Protein AF-A0A6C0LAA3-F1 (afdb_monomer)

pLDDT: mean 83.23, std 14.64, rang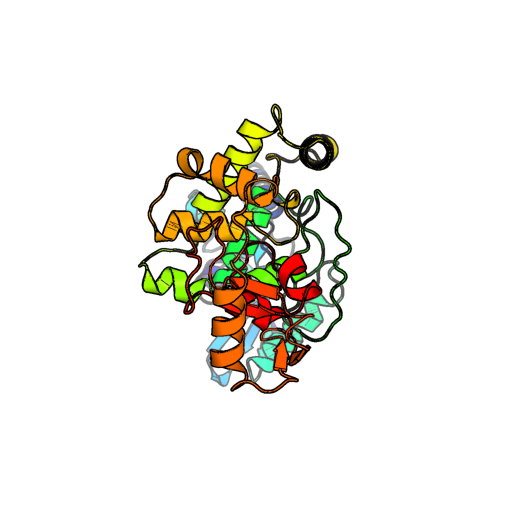e [31.52, 97.5]

Foldseek 3Di:
DFKDKDKDFLLCVLPAADAAPFDDLQAPVVLVVQLVVQVVCCVVPVDGDQPDAWEWEAQPVVRHIYTLDCPSVSVSVVVVVVVPDPRGRDIGIYIYGYDNDSVVRVVVSQVVCVPPPAHTADDDDPLLSVLLSLCCNQWNCLQEDDHAYPPLPDDDPLPDAAPHDYSNVVSLLVVLQPLVVLCVVQVHDSVQLSVLLVLLQVLCVVCLVPDPDPVLVVRSVSQVVSCVVVVTPDRGSQSSDSSSLSSVLSSLCSSVVHRCNVLVVLLVCVLPPVPPDDDQDPVLLVVLCCVQPVPDQWDAAPQQRHIDGSVQWDWAFQADVSSVGDSDSVRTHTHGPVLNVVCRRPGRSSSSSSND

Structure (mmCIF, N/CA/C/O backbone):
data_AF-A0A6C0LAA3-F1
#
_entry.id   AF-A0A6C0LAA3-F1
#
loop_
_atom_site.group_PDB
_atom_site.id
_atom_site.type_symbol
_atom_site.label_atom_id
_atom_site.label_alt_id
_atom_site.label_comp_id
_atom_site.label_asym_id
_atom_site.label_entity_id
_atom_site.label_seq_id
_atom_site.pdbx_PDB_ins_code
_atom_site.Cartn_x
_atom_site.Cartn_y
_atom_site.Cartn_z
_atom_site.occupancy
_atom_site.B_iso_or_equiv
_atom_site.auth_seq_id
_atom_site.auth_comp_id
_atom_site.auth_asym_id
_atom_site.auth_atom_id
_atom_site.pdbx_PDB_model_num
ATOM 1 N N . MET A 1 1 ? -42.677 -9.529 11.013 1.00 61.84 1 MET A N 1
ATOM 2 C CA . MET A 1 1 ? -42.672 -8.095 11.391 1.00 61.84 1 MET A CA 1
ATOM 3 C C . MET A 1 1 ? -41.402 -7.468 10.822 1.00 61.84 1 MET A C 1
ATOM 5 O O . MET A 1 1 ? -40.403 -8.171 10.788 1.00 61.84 1 MET A O 1
ATOM 9 N N . ARG A 1 2 ? -41.400 -6.231 10.300 1.00 82.94 2 ARG A N 1
ATOM 10 C CA . ARG A 1 2 ? -40.195 -5.669 9.638 1.00 82.94 2 ARG A CA 1
ATOM 11 C C . ARG A 1 2 ? -39.121 -5.210 10.636 1.00 82.94 2 ARG A C 1
ATOM 13 O O . ARG A 1 2 ? -37.940 -5.383 10.354 1.00 82.94 2 ARG A O 1
ATOM 20 N N . THR A 1 3 ? -39.533 -4.702 11.796 1.00 89.50 3 THR A N 1
ATOM 21 C CA . THR A 1 3 ? -38.646 -4.252 12.878 1.00 89.50 3 THR A CA 1
ATOM 22 C C . THR A 1 3 ? -39.118 -4.832 14.207 1.00 89.50 3 THR A C 1
ATOM 24 O O . THR A 1 3 ? -40.320 -4.864 14.460 1.00 89.50 3 THR A O 1
ATOM 27 N N . GLU A 1 4 ? -38.187 -5.277 15.046 1.00 91.25 4 GLU A N 1
ATOM 28 C CA . GLU A 1 4 ? -38.430 -5.883 16.357 1.00 91.25 4 GLU A CA 1
ATOM 29 C C . GLU A 1 4 ? -37.459 -5.281 17.385 1.00 91.25 4 GLU A C 1
ATOM 31 O O . GLU A 1 4 ? -36.277 -5.104 17.089 1.00 91.25 4 GLU A O 1
ATOM 36 N N . LEU A 1 5 ? -37.941 -4.973 18.591 1.00 91.19 5 LEU A N 1
ATOM 37 C CA . LEU A 1 5 ? -37.099 -4.603 19.732 1.00 91.19 5 LEU A CA 1
ATOM 38 C C . LEU A 1 5 ? -37.084 -5.771 20.718 1.00 91.19 5 LEU A C 1
ATOM 40 O O . LEU A 1 5 ? -38.140 -6.210 21.170 1.00 91.19 5 LEU A O 1
ATOM 44 N N . THR A 1 6 ? -35.901 -6.280 21.046 1.00 91.31 6 THR A N 1
ATOM 45 C CA . THR A 1 6 ? -35.743 -7.440 21.938 1.00 91.31 6 THR A CA 1
ATOM 46 C C . THR A 1 6 ? -34.556 -7.257 22.871 1.00 91.31 6 THR A C 1
ATOM 48 O O . THR A 1 6 ? -33.580 -6.622 22.485 1.00 91.31 6 THR A O 1
ATOM 51 N N . MET A 1 7 ? -34.602 -7.852 24.061 1.00 91.94 7 MET A N 1
ATOM 52 C CA . MET A 1 7 ? -33.431 -7.989 24.933 1.00 91.94 7 MET A CA 1
ATOM 53 C C . MET A 1 7 ? -32.795 -9.357 24.694 1.00 91.94 7 MET A C 1
ATOM 55 O O . MET A 1 7 ? -33.510 -10.361 24.676 1.00 91.94 7 MET A O 1
ATOM 59 N N . LYS A 1 8 ? -31.472 -9.412 24.527 1.00 90.75 8 LYS A N 1
ATOM 60 C CA . LYS A 1 8 ? -30.736 -10.684 24.468 1.00 90.75 8 LYS A CA 1
ATOM 61 C C . LYS A 1 8 ? -29.454 -10.640 25.294 1.00 90.75 8 LYS A C 1
ATOM 63 O O . LYS A 1 8 ? -28.902 -9.554 25.466 1.00 90.75 8 LYS A O 1
ATOM 68 N N . PRO A 1 9 ? -28.970 -11.797 25.775 1.00 91.69 9 PRO A N 1
ATOM 69 C CA . PRO A 1 9 ? -27.634 -11.923 26.341 1.00 91.69 9 PRO A CA 1
ATOM 70 C C . PRO A 1 9 ? -26.560 -11.455 25.356 1.00 91.69 9 PRO A C 1
ATOM 72 O O . PRO A 1 9 ? -26.646 -11.719 24.155 1.00 91.69 9 PRO A O 1
ATOM 75 N N . LEU A 1 10 ? -25.525 -10.793 25.860 1.00 88.69 10 LEU A N 1
ATOM 76 C CA . LEU A 1 10 ? -24.440 -10.271 25.039 1.00 88.69 10 LEU A CA 1
ATOM 77 C C . LEU A 1 10 ? -23.649 -11.383 24.335 1.00 88.69 10 LEU A C 1
ATOM 79 O O . LEU A 1 10 ? -23.230 -11.186 23.193 1.00 88.69 10 LEU A O 1
ATOM 83 N N . ARG A 1 11 ? -23.530 -12.570 24.954 1.00 88.62 11 ARG A N 1
ATOM 84 C CA . ARG A 1 11 ? -22.961 -13.760 24.294 1.00 88.62 11 ARG A CA 1
ATOM 85 C C . ARG A 1 11 ? -23.669 -14.070 22.975 1.00 88.62 11 ARG A C 1
ATOM 87 O O . ARG A 1 11 ? -23.022 -14.389 21.989 1.00 88.62 11 ARG A O 1
ATOM 94 N N . ASP A 1 12 ? -24.992 -13.884 22.918 1.00 87.38 12 ASP A N 1
ATOM 95 C CA . ASP A 1 12 ? -25.752 -14.195 21.714 1.00 87.38 12 ASP A CA 1
ATOM 96 C C . ASP A 1 12 ? -25.367 -13.240 20.581 1.00 87.38 12 ASP A C 1
ATOM 98 O O . ASP A 1 12 ? -25.426 -13.644 19.424 1.00 87.38 12 ASP A O 1
ATOM 102 N N . ILE A 1 13 ? -24.984 -11.997 20.906 1.00 86.38 13 ILE A N 1
ATOM 103 C CA . ILE A 1 13 ? -24.488 -11.015 19.936 1.00 86.38 13 ILE A CA 1
ATOM 104 C C . ILE A 1 13 ? -23.102 -11.406 19.426 1.00 86.38 13 ILE A C 1
ATOM 106 O O . ILE A 1 13 ? -22.889 -11.420 18.216 1.00 86.38 13 ILE A O 1
ATOM 110 N N . ILE A 1 14 ? -22.187 -11.712 20.347 1.00 82.12 14 ILE A N 1
ATOM 111 C CA . ILE A 1 14 ? -20.787 -12.029 20.043 1.00 82.12 14 ILE A CA 1
ATOM 112 C C . ILE A 1 14 ? -20.685 -13.321 19.223 1.00 82.12 14 ILE A C 1
ATOM 114 O O . ILE A 1 14 ? -19.938 -13.366 18.248 1.00 82.12 14 ILE A O 1
ATOM 118 N N . ASP A 1 15 ? -21.467 -14.340 19.582 1.00 80.81 15 ASP A N 1
ATOM 119 C CA . ASP A 1 15 ? -21.302 -15.690 19.042 1.00 80.81 15 ASP A CA 1
ATOM 120 C C . ASP A 1 15 ? -22.137 -15.939 17.773 1.00 80.81 15 ASP A C 1
ATOM 122 O O . ASP A 1 15 ? -21.724 -16.709 16.907 1.00 80.81 15 ASP A O 1
ATOM 126 N N . ASN A 1 16 ? -23.313 -15.306 17.635 1.00 80.75 16 ASN A N 1
ATOM 127 C CA . ASN A 1 16 ? -24.283 -15.678 16.589 1.00 80.75 16 ASN A CA 1
ATOM 128 C C . ASN A 1 16 ? -24.477 -14.646 15.472 1.00 80.75 16 ASN A C 1
ATOM 130 O O . ASN A 1 16 ? -25.169 -14.949 14.495 1.00 80.75 16 ASN A O 1
ATOM 134 N N . TYR A 1 17 ? -23.930 -13.433 15.590 1.00 78.00 17 TYR A N 1
ATOM 135 C CA . TYR A 1 17 ? -24.116 -12.398 14.570 1.00 78.00 17 TYR A CA 1
ATOM 136 C C . TYR A 1 17 ? -22.829 -12.133 13.814 1.00 78.00 17 TYR A C 1
ATOM 138 O O . TYR A 1 17 ? -21.765 -11.902 14.381 1.00 78.00 17 TYR A O 1
ATOM 146 N N . GLN A 1 18 ? -22.956 -12.125 12.494 1.00 73.75 18 GLN A N 1
ATOM 147 C CA . GLN A 1 18 ? -21.861 -11.804 11.607 1.00 73.75 18 GLN A CA 1
ATOM 148 C C . GLN A 1 18 ? -21.680 -10.296 11.557 1.00 73.75 18 GLN A C 1
ATOM 150 O O . GLN A 1 18 ? -22.629 -9.511 11.633 1.00 73.75 18 GLN A O 1
ATOM 155 N N . ILE A 1 19 ? -20.442 -9.871 11.383 1.00 65.94 19 ILE A N 1
ATOM 156 C CA . ILE A 1 19 ? -20.183 -8.488 11.033 1.00 65.94 19 ILE A CA 1
ATOM 157 C C . ILE A 1 19 ? -20.285 -8.404 9.500 1.00 65.94 19 ILE A C 1
ATOM 159 O O . ILE A 1 19 ? -19.594 -9.175 8.834 1.00 65.94 19 ILE A O 1
ATOM 163 N N . PRO A 1 20 ? -21.142 -7.533 8.926 1.00 58.16 20 PRO A N 1
ATOM 164 C CA . PRO A 1 20 ? -21.280 -7.408 7.479 1.00 58.16 20 PRO A CA 1
ATOM 165 C C . PRO A 1 20 ? -19.928 -7.152 6.808 1.00 58.16 20 PRO A C 1
ATOM 167 O O . PRO A 1 20 ? -19.034 -6.553 7.407 1.00 58.16 20 PRO A O 1
ATOM 170 N N . GLU A 1 21 ? -19.792 -7.561 5.546 1.00 43.09 21 GLU A N 1
ATOM 171 C CA . GLU A 1 21 ? -18.585 -7.286 4.751 1.00 43.09 21 GLU A CA 1
ATOM 172 C C . GLU A 1 21 ? -18.309 -5.774 4.640 1.00 43.09 21 GLU A C 1
ATOM 174 O O . GLU A 1 21 ? -17.155 -5.339 4.654 1.00 43.09 21 GLU A O 1
ATOM 179 N N . LEU A 1 22 ? -19.374 -4.959 4.634 1.00 42.53 22 LEU A N 1
ATOM 180 C CA . LEU A 1 22 ? -19.308 -3.515 4.855 1.00 42.53 22 LEU A CA 1
ATOM 181 C C . LEU A 1 22 ? -18.964 -3.214 6.316 1.00 42.53 22 LEU A C 1
ATOM 183 O O . LEU A 1 22 ? -19.800 -3.309 7.214 1.00 42.53 22 LEU A O 1
ATOM 187 N N . GLN A 1 23 ? -17.726 -2.793 6.545 1.00 47.25 23 GLN A N 1
ATOM 188 C CA . GLN A 1 23 ? -17.213 -2.478 7.873 1.00 47.25 23 GLN A CA 1
ATOM 189 C C . GLN A 1 23 ? -16.472 -1.144 7.882 1.00 47.25 23 GLN A C 1
ATOM 191 O O . GLN A 1 23 ? -15.834 -0.751 6.903 1.00 47.25 23 GLN A O 1
ATOM 196 N N . ARG A 1 24 ? -16.537 -0.467 9.031 1.00 52.75 24 ARG A N 1
ATOM 197 C CA . ARG A 1 24 ? -15.674 0.676 9.358 1.00 52.75 24 ARG A CA 1
ATOM 198 C C . ARG A 1 24 ? -14.247 0.162 9.626 1.00 52.75 24 ARG A C 1
ATOM 200 O O . ARG A 1 24 ? -14.080 -1.005 9.982 1.00 52.75 24 ARG A O 1
ATOM 207 N N . LEU A 1 25 ? -13.227 1.015 9.480 1.00 47.16 25 LEU A N 1
ATOM 208 C CA . LEU A 1 25 ? -11.942 0.734 10.130 1.00 47.16 25 LEU A CA 1
ATOM 209 C C . LEU A 1 25 ? -12.194 0.719 11.636 1.00 47.16 25 LEU A C 1
ATOM 211 O O . LEU A 1 25 ? -12.848 1.619 12.169 1.00 47.16 25 LEU A O 1
ATOM 215 N N . VAL A 1 26 ? -11.711 -0.321 12.294 1.00 51.91 26 VAL A N 1
ATOM 216 C CA . VAL A 1 26 ? -11.824 -0.460 13.736 1.00 51.91 26 VAL A CA 1
ATOM 217 C C . VAL A 1 26 ? -10.806 0.489 14.360 1.00 51.91 26 VAL A C 1
ATOM 219 O O . VAL A 1 26 ? -9.606 0.307 14.179 1.00 51.91 26 VAL A O 1
ATOM 222 N N . ASP A 1 27 ? -11.263 1.532 15.051 1.00 56.97 27 ASP A N 1
ATOM 223 C CA . ASP A 1 27 ? -10.358 2.431 15.773 1.00 56.97 27 ASP A CA 1
ATOM 224 C C . ASP A 1 27 ? -9.932 1.754 17.081 1.00 56.97 27 ASP A C 1
ATOM 226 O O . ASP A 1 27 ? -10.654 1.762 18.081 1.00 56.97 27 ASP A O 1
ATOM 230 N N . ASN A 1 28 ? -8.751 1.132 17.068 1.00 57.59 28 ASN A N 1
ATOM 231 C CA . ASN A 1 28 ? -8.193 0.476 18.247 1.00 57.59 28 ASN A CA 1
ATOM 232 C C . ASN A 1 28 ? -7.974 1.438 19.423 1.00 57.59 28 ASN A C 1
ATOM 234 O O . ASN A 1 28 ? -8.102 1.007 20.567 1.00 57.59 28 ASN A O 1
ATOM 238 N N . GLY A 1 29 ? -7.683 2.718 19.168 1.00 60.66 29 GLY A N 1
ATOM 239 C CA . GLY A 1 29 ? -7.565 3.726 20.221 1.00 60.66 29 GLY A CA 1
ATOM 240 C C . GLY A 1 29 ? -8.914 3.995 20.883 1.00 60.66 29 GLY A C 1
ATOM 241 O O . GLY A 1 29 ? -9.019 3.995 22.109 1.00 60.66 29 GLY A O 1
ATOM 242 N N . HIS A 1 30 ? -9.967 4.122 20.074 1.00 65.81 30 HIS A N 1
ATOM 243 C CA . HIS A 1 30 ? -11.332 4.251 20.574 1.00 65.81 30 HIS A CA 1
ATOM 244 C C . HIS A 1 30 ? -11.786 3.005 21.345 1.00 65.81 30 HIS A C 1
ATOM 246 O O . HIS A 1 30 ? -12.377 3.143 22.410 1.00 65.81 30 HIS A O 1
ATOM 252 N N . ILE A 1 31 ? -11.461 1.792 20.882 1.00 70.44 31 ILE A N 1
ATOM 253 C CA . ILE A 1 31 ? -11.794 0.564 21.623 1.00 70.44 31 ILE A CA 1
ATOM 254 C C . ILE A 1 31 ? -11.054 0.487 22.950 1.00 70.44 31 ILE A C 1
ATOM 256 O O . ILE A 1 31 ? -11.665 0.097 23.937 1.00 70.44 31 ILE A O 1
ATOM 260 N N . ILE A 1 32 ? -9.765 0.839 22.999 1.00 71.25 32 ILE A N 1
ATOM 261 C CA . ILE A 1 32 ? -9.020 0.857 24.266 1.00 71.25 32 ILE A CA 1
ATOM 262 C C . ILE A 1 32 ? -9.698 1.819 25.245 1.00 71.25 32 ILE A C 1
ATOM 264 O O . ILE A 1 32 ? -9.980 1.419 26.367 1.00 71.25 32 ILE A O 1
ATOM 268 N N . SER A 1 33 ? -10.053 3.030 24.799 1.00 75.00 33 SER A N 1
ATOM 269 C CA . SER A 1 33 ? -10.833 3.974 25.613 1.00 75.00 33 SER A CA 1
ATOM 270 C C . SER A 1 33 ? -12.145 3.356 26.099 1.00 75.00 33 SER A C 1
ATOM 272 O O . SER A 1 33 ? -12.432 3.412 27.285 1.00 75.00 33 SER A O 1
ATOM 274 N N . MET A 1 34 ? -12.911 2.710 25.213 1.00 82.19 34 MET A N 1
ATOM 275 C CA . MET A 1 34 ? -14.175 2.065 25.582 1.00 82.19 34 MET A CA 1
ATOM 276 C C . MET A 1 34 ? -13.985 0.937 26.601 1.00 82.19 34 MET A C 1
ATOM 278 O O . MET A 1 34 ? -14.818 0.775 27.484 1.00 82.19 34 MET A O 1
ATOM 282 N N . VAL A 1 35 ? -12.923 0.137 26.476 1.00 85.69 35 VAL A N 1
ATOM 283 C CA . VAL A 1 35 ? -12.609 -0.933 27.433 1.00 85.69 35 VAL A CA 1
ATOM 284 C C . VAL A 1 35 ? -12.277 -0.336 28.799 1.00 85.69 35 VAL A C 1
ATOM 286 O O . VAL A 1 35 ? -12.823 -0.797 29.797 1.00 85.69 35 VAL A O 1
ATOM 289 N N . GLU A 1 36 ? -11.444 0.703 28.852 1.00 87.38 36 GLU A N 1
ATOM 290 C CA . GLU A 1 36 ? -11.086 1.369 30.110 1.00 87.38 36 GLU A CA 1
ATOM 291 C C . GLU A 1 36 ? -12.289 2.072 30.763 1.00 87.38 36 GLU A C 1
ATOM 293 O O . GLU A 1 36 ? -12.479 1.954 31.973 1.00 87.38 36 GLU A O 1
ATOM 298 N N . ASP A 1 37 ? -13.169 2.699 29.976 1.00 87.50 37 ASP A N 1
ATOM 299 C CA . ASP A 1 37 ? -14.423 3.279 30.475 1.00 87.50 37 ASP A CA 1
ATOM 300 C C . ASP A 1 37 ? -15.318 2.203 31.119 1.00 87.50 37 ASP A C 1
ATOM 302 O O . ASP A 1 37 ? -15.865 2.394 32.206 1.00 87.50 37 ASP A O 1
ATOM 306 N N . GLN A 1 38 ? -15.436 1.035 30.477 1.00 92.56 38 GLN A N 1
ATOM 307 C CA . GLN A 1 38 ? -16.218 -0.093 30.994 1.00 92.56 38 GLN A CA 1
ATOM 308 C C . GLN A 1 38 ? -15.601 -0.707 32.255 1.00 92.56 38 GLN A C 1
ATOM 310 O O . GLN A 1 38 ? -16.339 -1.078 33.167 1.00 92.56 38 GLN A O 1
ATOM 315 N N . LYS A 1 39 ? -14.266 -0.790 32.340 1.00 92.12 39 LYS A N 1
ATOM 316 C CA . LYS A 1 39 ? -13.569 -1.215 33.564 1.00 92.12 39 LYS A CA 1
ATOM 317 C C . LYS A 1 39 ? -13.822 -0.242 34.707 1.00 92.12 39 LYS A C 1
ATOM 319 O O . LYS A 1 39 ? -14.177 -0.679 35.796 1.00 92.12 39 LYS A O 1
ATOM 324 N N . SER A 1 40 ? -13.712 1.062 34.448 1.00 90.75 40 SER A N 1
ATOM 325 C CA . SER A 1 40 ? -13.963 2.099 35.452 1.00 90.75 40 SER A CA 1
ATOM 326 C C . SER A 1 40 ? -15.397 2.038 35.996 1.00 90.75 40 SER A C 1
ATOM 328 O O . SER A 1 40 ? -15.601 2.086 37.213 1.00 90.75 40 SER A O 1
ATOM 330 N N . GLU A 1 41 ? -16.386 1.854 35.115 1.00 92.69 41 GLU A N 1
ATOM 331 C CA . GLU A 1 41 ? -17.785 1.644 35.507 1.00 92.69 41 GLU A CA 1
ATOM 332 C C . GLU A 1 41 ? -17.939 0.377 36.363 1.00 92.69 41 GLU A C 1
ATOM 334 O O . GLU A 1 41 ? -18.538 0.415 37.441 1.00 92.69 41 GLU A O 1
ATOM 339 N N . TYR A 1 42 ? -17.349 -0.740 35.925 1.00 92.50 42 TYR A N 1
ATOM 340 C CA . TYR A 1 42 ? -17.429 -2.012 36.636 1.00 92.50 42 TYR A CA 1
ATOM 341 C C . TYR A 1 42 ? -16.752 -1.957 38.010 1.00 92.50 42 TYR A C 1
ATOM 343 O O . TYR A 1 42 ? -17.262 -2.506 38.989 1.00 92.50 42 TYR A O 1
ATOM 351 N N . ASP A 1 43 ? -15.630 -1.257 38.137 1.00 91.56 43 ASP A N 1
ATOM 352 C CA . ASP A 1 43 ? -14.950 -1.088 39.416 1.00 91.56 43 ASP A CA 1
ATOM 353 C C . ASP A 1 43 ? -15.809 -0.313 40.411 1.00 91.56 43 ASP A C 1
ATOM 355 O O . ASP A 1 43 ? -15.881 -0.697 41.584 1.00 91.56 43 ASP A O 1
ATOM 359 N N . LYS A 1 44 ? -16.521 0.710 39.927 1.00 93.75 44 LYS A N 1
ATOM 360 C CA . LYS A 1 44 ? -17.369 1.583 40.739 1.00 93.75 44 LYS A CA 1
ATOM 361 C C . LYS A 1 44 ? -18.733 0.978 41.076 1.00 93.75 44 LYS A C 1
ATOM 363 O O . LYS A 1 44 ? -19.198 1.131 42.204 1.00 93.75 44 LYS A O 1
ATOM 368 N N . TYR A 1 45 ? -19.374 0.311 40.121 1.00 92.50 45 TYR A N 1
ATOM 369 C CA . TYR A 1 45 ? -20.779 -0.103 40.217 1.00 92.50 45 TYR A CA 1
ATOM 370 C C . TYR A 1 45 ? -20.999 -1.611 40.093 1.00 92.50 45 TYR A C 1
ATOM 372 O O . TYR A 1 45 ? -22.141 -2.059 40.182 1.00 92.50 45 TYR A O 1
ATOM 380 N N . LYS A 1 46 ? -19.941 -2.399 39.859 1.00 89.94 46 LYS A N 1
ATOM 381 C CA . LYS A 1 46 ? -20.014 -3.852 39.605 1.00 89.94 46 LYS A CA 1
ATOM 382 C C . LYS A 1 46 ? -20.990 -4.210 38.483 1.00 89.94 46 LYS A C 1
ATOM 384 O O . LYS A 1 46 ? -21.628 -5.258 38.499 1.00 89.94 46 LYS A O 1
ATOM 389 N N . SER A 1 47 ? -21.104 -3.313 37.509 1.00 88.75 47 SER A N 1
ATOM 390 C CA . SER A 1 47 ? -21.943 -3.451 36.326 1.00 88.75 47 SER A CA 1
ATOM 391 C C . SER A 1 47 ? -21.305 -2.726 35.143 1.00 88.75 47 SER A C 1
ATOM 393 O O . SER A 1 47 ? -20.487 -1.827 35.320 1.00 88.75 47 SER A O 1
ATOM 395 N N . PHE A 1 48 ? -21.653 -3.160 33.935 1.00 90.12 48 PHE A N 1
ATOM 396 C CA . PHE A 1 48 ? -21.174 -2.565 32.691 1.00 90.12 48 PHE A CA 1
ATOM 397 C C . PHE A 1 48 ? -22.174 -1.544 32.154 1.00 90.12 48 PHE A C 1
ATOM 399 O O . PHE A 1 48 ? -23.388 -1.737 32.252 1.00 90.12 48 PHE A O 1
ATOM 406 N N . SER A 1 49 ? -21.666 -0.482 31.535 1.00 86.19 49 SER A N 1
ATOM 407 C CA . SER A 1 49 ? -22.495 0.609 31.033 1.00 86.19 49 SER A CA 1
ATOM 408 C C . SER A 1 49 ? -23.091 0.269 29.667 1.00 86.19 49 SER A C 1
ATOM 410 O O . SER A 1 49 ? -22.358 0.071 28.697 1.00 86.19 49 SER A O 1
ATOM 412 N N . MET A 1 50 ? -24.424 0.253 29.573 1.00 81.69 50 MET A N 1
ATOM 413 C CA . MET A 1 50 ? -25.173 -0.033 28.342 1.00 81.69 50 MET A CA 1
ATOM 414 C C . MET A 1 50 ? -25.904 1.216 27.845 1.00 81.69 50 MET A C 1
ATOM 416 O O . MET A 1 50 ? -27.126 1.319 27.900 1.00 81.69 50 MET A O 1
ATOM 420 N N . LEU A 1 51 ? -25.132 2.193 27.363 1.00 77.81 51 LEU A N 1
ATOM 421 C CA . LEU A 1 51 ? -25.653 3.502 26.947 1.00 77.81 51 LEU A CA 1
ATOM 422 C C . LEU A 1 51 ? -26.462 3.469 25.638 1.00 77.81 51 LEU A C 1
ATOM 424 O O . LEU A 1 51 ? -27.192 4.414 25.345 1.00 77.81 51 LEU A O 1
ATOM 428 N N . GLN A 1 52 ? -26.305 2.427 24.814 1.00 80.94 52 GLN A N 1
ATOM 429 C CA . GLN A 1 52 ? -26.908 2.334 23.480 1.00 80.94 52 GLN A CA 1
ATOM 430 C C . GLN A 1 52 ? -27.292 0.896 23.124 1.00 80.94 52 GLN A C 1
ATOM 432 O O . GLN A 1 52 ? -26.671 -0.061 23.586 1.00 80.94 52 GLN A O 1
ATOM 437 N N . SER A 1 53 ? -28.288 0.753 22.248 1.00 88.06 53 SER A N 1
ATOM 438 C CA . SER A 1 53 ? -28.686 -0.537 21.685 1.00 88.06 53 SER A CA 1
ATOM 439 C C . SER A 1 53 ? -27.726 -1.038 20.606 1.00 88.06 53 SER A C 1
ATOM 441 O O . SER A 1 53 ? -26.926 -0.296 20.030 1.00 88.06 53 SER A O 1
ATOM 443 N N . PHE A 1 54 ? -27.814 -2.334 20.321 1.00 88.75 54 PHE A N 1
ATOM 444 C CA . PHE A 1 54 ? -27.254 -2.922 19.110 1.00 88.75 54 PHE A CA 1
ATOM 445 C C . PHE A 1 54 ? -28.298 -2.881 18.006 1.00 88.75 54 PHE A C 1
ATOM 447 O O . PHE A 1 54 ? -29.475 -3.151 18.242 1.00 88.75 54 PHE A O 1
ATOM 454 N N . THR A 1 55 ? -27.865 -2.569 16.789 1.00 89.56 55 THR A N 1
ATOM 455 C CA . THR A 1 55 ? -28.748 -2.626 15.623 1.00 89.56 55 THR A CA 1
ATOM 456 C C . THR A 1 55 ? -28.299 -3.749 14.711 1.00 89.56 55 THR A C 1
ATOM 458 O O . THR A 1 55 ? -27.131 -3.795 14.326 1.00 89.56 55 THR A O 1
ATOM 461 N N . ILE A 1 56 ? -29.217 -4.644 14.350 1.00 90.44 56 ILE A N 1
ATOM 462 C CA . ILE A 1 56 ? -28.935 -5.810 13.509 1.00 90.44 56 ILE A CA 1
ATOM 463 C C . ILE A 1 56 ? -29.901 -5.892 12.322 1.00 90.44 56 ILE A C 1
ATOM 465 O O . ILE A 1 56 ? -31.073 -5.528 12.431 1.00 90.44 56 ILE A O 1
ATOM 469 N N . ALA A 1 57 ? -29.424 -6.423 11.201 1.00 90.38 57 ALA A N 1
ATOM 470 C CA . ALA A 1 57 ? -30.261 -6.964 10.137 1.00 90.38 57 ALA A CA 1
ATOM 471 C C . ALA A 1 57 ? -30.319 -8.487 10.268 1.00 90.38 57 ALA A C 1
ATOM 473 O O . ALA A 1 57 ? -29.340 -9.112 10.662 1.00 90.38 57 ALA A O 1
ATOM 474 N N . TYR A 1 58 ? -31.448 -9.097 9.936 1.00 91.62 58 TYR A N 1
ATOM 475 C CA . TYR A 1 58 ? -31.636 -10.541 9.978 1.00 91.62 58 TYR A CA 1
ATOM 476 C C . TYR A 1 58 ? -32.263 -11.013 8.670 1.00 91.62 58 TYR A C 1
ATOM 478 O O . TYR A 1 58 ? -33.405 -10.657 8.381 1.00 91.62 58 TYR A O 1
ATOM 486 N N . ILE A 1 59 ? -31.519 -11.791 7.883 1.00 89.44 59 ILE A N 1
ATOM 487 C CA . ILE A 1 59 ? -32.025 -12.408 6.657 1.00 89.44 59 ILE A CA 1
ATOM 488 C C . ILE A 1 59 ? -32.878 -13.605 7.071 1.00 89.44 59 ILE A C 1
ATOM 490 O O . ILE A 1 59 ? -32.359 -14.611 7.559 1.00 89.44 59 ILE A O 1
ATOM 494 N N . VAL A 1 60 ? -34.197 -13.474 6.916 1.00 85.50 60 VAL A N 1
ATOM 495 C CA . VAL A 1 60 ? -35.168 -14.443 7.451 1.00 85.50 60 VAL A CA 1
ATOM 496 C C . VAL A 1 60 ? -35.006 -15.816 6.800 1.00 85.50 60 VAL A C 1
ATOM 498 O O . VAL A 1 60 ? -35.023 -16.827 7.500 1.00 85.50 60 VAL A O 1
ATOM 501 N N . GLU A 1 61 ? -34.811 -15.844 5.482 1.00 85.69 61 GLU A N 1
ATOM 502 C CA . GLU A 1 61 ? -34.695 -17.078 4.695 1.00 85.69 61 GLU A CA 1
ATOM 503 C C . GLU A 1 61 ? -33.410 -17.849 5.023 1.00 85.69 61 GLU A C 1
ATOM 505 O O . GLU A 1 61 ? -33.430 -19.068 5.176 1.00 85.69 61 GLU A O 1
ATOM 510 N N . GLU A 1 62 ? -32.303 -17.131 5.222 1.00 86.06 62 GLU A N 1
ATOM 511 C CA . GLU A 1 62 ? -30.994 -17.720 5.524 1.00 86.06 62 GLU A CA 1
ATOM 512 C C . GLU A 1 62 ? -30.760 -17.974 7.017 1.00 86.06 62 GLU A C 1
ATOM 514 O O . GLU A 1 62 ? -29.768 -18.598 7.392 1.00 86.06 62 GLU A O 1
ATOM 519 N N . LYS A 1 63 ? -31.641 -17.464 7.886 1.00 86.62 63 LYS A N 1
ATOM 520 C CA . LYS A 1 63 ? -31.475 -17.449 9.347 1.00 86.62 63 LYS A CA 1
ATOM 521 C C . LYS A 1 63 ? -30.162 -16.801 9.817 1.00 86.62 63 LYS A C 1
ATOM 523 O O . LYS A 1 63 ? -29.650 -17.149 10.882 1.00 86.62 63 LYS A O 1
ATOM 528 N N . LYS A 1 64 ? -29.632 -15.837 9.057 1.00 85.62 64 LYS A N 1
ATOM 529 C CA . LYS A 1 64 ? -28.365 -15.143 9.350 1.00 85.62 64 LYS A CA 1
ATOM 530 C C . LYS A 1 64 ? -28.593 -13.727 9.857 1.00 85.62 64 LYS A C 1
ATOM 532 O O . LYS A 1 64 ? -29.384 -12.977 9.290 1.00 85.62 64 LYS A O 1
ATOM 537 N N . GLY A 1 65 ? -27.865 -13.352 10.905 1.00 86.81 65 GLY A N 1
ATOM 538 C CA . GLY A 1 65 ? -27.887 -12.010 11.477 1.00 86.81 65 GLY A CA 1
ATOM 539 C C . GLY A 1 65 ? -26.599 -11.233 11.204 1.00 86.81 65 GLY A C 1
ATOM 540 O O . GLY A 1 65 ? -25.513 -11.800 11.274 1.00 86.81 65 GLY A O 1
ATOM 541 N N . TYR A 1 66 ? -26.731 -9.933 10.951 1.00 85.50 66 TYR A N 1
ATOM 542 C CA . TYR A 1 66 ? -25.650 -9.009 10.624 1.00 85.50 66 TYR A CA 1
ATOM 543 C C . TYR A 1 66 ? -25.676 -7.775 11.530 1.00 85.50 66 TYR A C 1
ATOM 545 O O . TYR A 1 66 ? -26.710 -7.118 11.647 1.00 85.50 66 TYR A O 1
ATOM 553 N N . ILE A 1 67 ? -24.545 -7.420 12.140 1.00 86.00 67 ILE A N 1
ATOM 554 C CA . ILE A 1 67 ? -24.416 -6.244 13.017 1.00 86.00 67 ILE A CA 1
ATOM 555 C C . ILE A 1 67 ? -24.279 -4.959 12.193 1.00 86.00 67 ILE A C 1
ATOM 557 O O . ILE A 1 67 ? -23.245 -4.711 11.571 1.00 86.00 67 ILE A O 1
ATOM 561 N N . LEU A 1 68 ? -25.300 -4.102 12.241 1.00 82.62 68 LEU A N 1
ATOM 562 C CA . LEU A 1 68 ? -25.320 -2.816 11.541 1.00 82.62 68 LEU A CA 1
ATOM 563 C C . LEU A 1 68 ? -24.722 -1.666 12.364 1.00 82.62 68 LEU A C 1
ATOM 565 O O . LEU A 1 68 ? -24.085 -0.782 11.795 1.00 82.62 68 LEU A O 1
ATOM 569 N N . ASP A 1 69 ? -24.919 -1.679 13.686 1.00 83.12 69 ASP A N 1
ATOM 570 C CA . ASP A 1 69 ? -24.325 -0.721 14.627 1.00 83.12 69 ASP A CA 1
ATOM 571 C C . ASP A 1 69 ? -23.944 -1.401 15.950 1.00 83.12 69 ASP A C 1
ATOM 573 O O . ASP A 1 69 ? -24.647 -2.293 16.429 1.00 83.12 69 ASP A O 1
ATOM 577 N N . GLY A 1 70 ? -22.825 -0.963 16.535 1.00 81.56 70 GLY A N 1
ATOM 578 C CA . GLY A 1 70 ? -22.265 -1.521 17.771 1.00 81.56 70 GLY A CA 1
ATOM 579 C C . GLY A 1 70 ? -21.038 -2.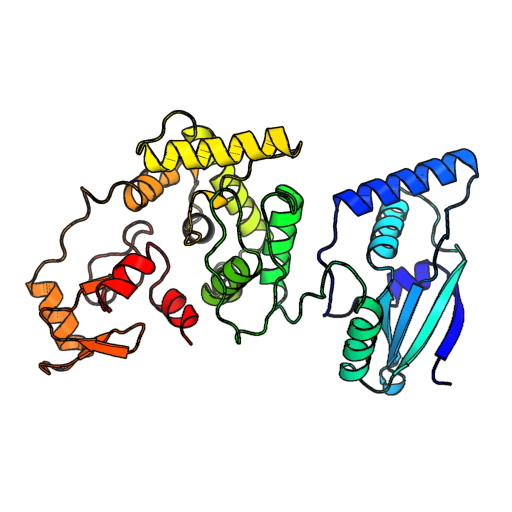419 17.591 1.00 81.56 70 GLY A C 1
ATOM 580 O O . GLY A 1 70 ? -20.614 -3.052 18.549 1.00 81.56 70 GLY A O 1
ATOM 581 N N . GLN A 1 71 ? -20.421 -2.448 16.407 1.00 77.44 71 GLN A N 1
ATOM 582 C CA . GLN A 1 71 ? -19.245 -3.288 16.116 1.00 77.44 71 GLN A CA 1
ATOM 583 C C . GLN A 1 71 ? -18.072 -3.043 17.094 1.00 77.44 71 GLN A C 1
ATOM 585 O O . GLN A 1 71 ? -17.527 -3.997 17.642 1.00 77.44 71 GLN A O 1
ATOM 590 N N . HIS A 1 72 ? -17.737 -1.781 17.404 1.00 76.19 72 HIS A N 1
ATOM 591 C CA . HIS A 1 72 ? -16.700 -1.460 18.403 1.00 76.19 72 HIS A CA 1
ATOM 592 C C . HIS A 1 72 ? -17.066 -1.932 19.817 1.00 76.19 72 HIS A C 1
ATOM 594 O O . HIS A 1 72 ? -16.187 -2.344 20.567 1.00 76.19 72 HIS A O 1
ATOM 600 N N . ARG A 1 73 ? -18.360 -1.908 20.176 1.00 85.00 73 ARG A N 1
ATOM 601 C CA . ARG A 1 73 ? -18.837 -2.411 21.473 1.00 85.00 73 ARG A CA 1
ATOM 602 C C . ARG A 1 73 ? -18.654 -3.924 21.559 1.00 85.00 73 ARG A C 1
ATOM 604 O O . ARG A 1 73 ? -18.154 -4.402 22.566 1.00 85.00 73 ARG A O 1
ATOM 611 N N . VAL A 1 74 ? -18.993 -4.664 20.500 1.00 84.50 74 VAL A N 1
ATOM 612 C CA . VAL A 1 74 ? -18.772 -6.122 20.446 1.00 84.50 74 VAL A CA 1
ATOM 613 C C . VAL A 1 74 ? -17.300 -6.470 20.657 1.00 84.50 74 VAL A C 1
ATOM 615 O O . VAL A 1 74 ? -16.996 -7.337 21.474 1.00 84.50 74 VAL A O 1
ATOM 618 N N . GLU A 1 75 ? -16.381 -5.770 19.988 1.00 80.88 75 GLU A N 1
ATOM 619 C CA . GLU A 1 75 ? -14.940 -5.994 20.172 1.00 80.88 75 GLU A CA 1
ATOM 620 C C . GLU A 1 75 ? -14.467 -5.600 21.583 1.00 80.88 75 GLU A C 1
ATOM 622 O O . GLU A 1 75 ? -13.713 -6.347 22.207 1.00 80.88 75 GLU A O 1
ATOM 627 N N . ALA A 1 76 ? -14.941 -4.473 22.128 1.00 84.62 76 ALA A N 1
ATOM 628 C CA . ALA A 1 76 ? -14.619 -4.051 23.493 1.00 84.62 76 ALA A CA 1
ATOM 629 C C . ALA A 1 76 ? -15.059 -5.095 24.535 1.00 84.62 76 ALA A C 1
ATOM 631 O O . ALA A 1 76 ? -14.268 -5.502 25.385 1.00 84.62 76 ALA A O 1
ATOM 632 N N . TYR A 1 77 ? -16.286 -5.608 24.431 1.00 88.94 77 TYR A N 1
ATOM 633 C CA . TYR A 1 77 ? -16.778 -6.656 25.327 1.00 88.94 77 TYR A CA 1
ATOM 634 C C . TYR A 1 77 ? -16.076 -8.001 25.120 1.00 88.94 77 TYR A C 1
ATOM 636 O O . TYR A 1 77 ? -15.816 -8.716 26.085 1.00 88.94 77 TYR A O 1
ATOM 644 N N . SER A 1 78 ? -15.681 -8.318 23.888 1.00 86.06 78 SER A N 1
ATOM 645 C CA . SER A 1 78 ? -14.874 -9.508 23.593 1.00 86.06 78 SER A CA 1
ATOM 646 C C . SER A 1 78 ? -13.475 -9.429 24.221 1.00 86.06 78 SER A C 1
ATOM 648 O O . SER A 1 78 ? -12.913 -10.455 24.607 1.00 86.06 78 SER A O 1
ATOM 650 N N . ARG A 1 79 ? -12.893 -8.227 24.360 1.00 86.50 79 ARG A N 1
ATOM 651 C CA . ARG A 1 79 ? -11.653 -8.005 25.130 1.00 86.50 79 ARG A CA 1
ATOM 652 C C . ARG A 1 79 ? -11.872 -8.202 26.622 1.00 86.50 79 ARG A C 1
ATOM 654 O O . ARG A 1 79 ? -11.128 -8.965 27.225 1.00 86.50 79 ARG A O 1
ATOM 661 N N . LEU A 1 80 ? -12.925 -7.610 27.184 1.00 89.00 80 LEU A N 1
ATOM 662 C CA . LEU A 1 80 ? -13.283 -7.796 28.595 1.00 89.00 80 LEU A CA 1
ATOM 663 C C . LEU A 1 80 ? -13.484 -9.281 28.938 1.00 89.00 80 LEU A C 1
ATOM 665 O O . LEU A 1 80 ? -12.943 -9.758 29.932 1.00 89.00 80 LEU A O 1
ATOM 669 N N . LYS A 1 81 ? -14.159 -10.048 28.070 1.00 88.81 81 LYS A N 1
ATOM 670 C CA . LYS A 1 81 ? -14.297 -11.505 28.228 1.00 88.81 81 LYS A CA 1
ATOM 671 C C . LYS A 1 81 ? -12.941 -12.214 28.290 1.00 88.81 81 LYS A C 1
ATOM 673 O O . LYS A 1 81 ? -12.726 -13.062 29.150 1.00 88.81 81 LYS A O 1
ATOM 678 N N . ARG A 1 82 ? -12.008 -11.858 27.397 1.00 87.56 82 ARG A N 1
ATOM 679 C CA . ARG A 1 82 ? -10.638 -12.411 27.382 1.00 87.56 82 ARG A CA 1
ATOM 680 C C . ARG A 1 82 ? -9.828 -12.040 28.623 1.00 87.56 82 ARG A C 1
ATOM 682 O O . ARG A 1 82 ? -8.961 -12.809 29.018 1.00 87.56 82 ARG A O 1
ATOM 689 N N . GLU A 1 83 ? -10.115 -10.892 29.226 1.00 91.00 83 GLU A N 1
ATOM 690 C CA . GLU A 1 83 ? -9.511 -10.440 30.484 1.00 91.00 83 GLU A CA 1
ATOM 691 C C . GLU A 1 83 ? -10.164 -11.071 31.732 1.00 91.00 83 GLU A C 1
ATOM 693 O O . GLU A 1 83 ? -9.707 -10.831 32.846 1.00 91.00 83 GLU A O 1
ATOM 698 N N . GLY A 1 84 ? -11.186 -11.919 31.561 1.00 89.56 84 GLY A N 1
ATOM 699 C CA . GLY A 1 84 ? -11.796 -12.708 32.635 1.00 89.56 84 GLY A CA 1
ATOM 700 C C . GLY A 1 84 ? -13.060 -12.106 33.253 1.00 89.56 84 GLY A C 1
ATOM 701 O O . GLY A 1 84 ? -13.542 -12.623 34.259 1.00 89.56 84 GLY A O 1
ATOM 702 N N . TYR A 1 85 ? -13.617 -11.042 32.673 1.00 91.44 85 TYR A N 1
ATOM 703 C CA . TYR A 1 85 ? -14.885 -10.477 33.134 1.00 91.44 85 TYR A CA 1
ATOM 704 C C . TYR A 1 85 ? -16.085 -11.325 32.675 1.00 91.44 85 TYR A C 1
ATOM 706 O O . TYR A 1 85 ? -16.149 -11.746 31.517 1.00 91.44 85 TYR A O 1
ATOM 714 N N . ASP A 1 86 ? -17.069 -11.525 33.561 1.00 90.44 86 ASP A N 1
ATOM 715 C CA . ASP A 1 86 ? -18.335 -12.183 33.214 1.00 90.44 86 ASP A CA 1
ATOM 716 C C . ASP A 1 86 ? -19.261 -11.207 32.481 1.00 90.44 86 ASP A C 1
ATOM 718 O O . ASP A 1 86 ? -19.843 -10.294 33.071 1.00 90.44 86 ASP A O 1
ATOM 722 N N . ILE A 1 87 ? -19.367 -11.402 31.168 1.00 90.38 87 ILE A N 1
ATOM 723 C CA . ILE A 1 87 ? -20.192 -10.581 30.280 1.00 90.38 87 ILE A CA 1
ATOM 724 C C . ILE A 1 87 ? -21.335 -11.352 29.615 1.00 90.38 87 ILE A C 1
ATOM 726 O O . ILE A 1 87 ? -22.180 -10.751 28.951 1.00 90.38 87 ILE A O 1
ATOM 730 N N . ASP A 1 88 ? -21.377 -12.677 29.762 1.00 87.00 88 ASP A N 1
ATOM 731 C CA . ASP A 1 88 ? -22.165 -13.538 28.875 1.00 87.00 88 ASP A CA 1
ATOM 732 C C . ASP A 1 88 ? -23.669 -13.342 29.064 1.00 87.00 88 ASP A C 1
ATOM 734 O O . ASP A 1 88 ? -24.429 -13.339 28.092 1.00 87.00 88 ASP A O 1
ATOM 738 N N . ASN A 1 89 ? -24.081 -13.127 30.313 1.00 88.06 89 ASN A N 1
ATOM 739 C CA . ASN A 1 89 ? -25.481 -13.010 30.708 1.00 88.06 89 ASN A CA 1
ATOM 740 C C . ASN A 1 89 ? -25.988 -11.563 30.747 1.00 88.06 89 ASN A C 1
ATOM 742 O O . ASN A 1 89 ? -27.137 -11.330 31.126 1.00 88.06 89 ASN A O 1
ATOM 746 N N . ILE A 1 90 ? -25.166 -10.585 30.353 1.00 89.12 90 ILE A N 1
ATOM 747 C CA . ILE A 1 90 ? -25.602 -9.190 30.339 1.00 89.12 90 ILE A CA 1
ATOM 748 C C . ILE A 1 90 ? -26.662 -9.018 29.255 1.00 89.12 90 ILE A C 1
ATOM 750 O O . ILE A 1 90 ? -26.409 -9.263 28.076 1.00 89.12 90 ILE A O 1
ATOM 754 N N . LEU A 1 91 ? -27.856 -8.588 29.658 1.00 90.12 91 LEU A N 1
ATOM 755 C CA . LEU A 1 91 ? -28.952 -8.340 28.733 1.00 90.12 91 LEU A CA 1
ATOM 756 C C . LEU A 1 91 ? -28.771 -6.984 28.058 1.00 90.12 91 LEU A C 1
ATOM 758 O O . LEU A 1 91 ? -28.697 -5.952 28.723 1.00 90.12 91 LEU A O 1
ATOM 762 N N . VAL A 1 92 ? -28.760 -6.987 26.729 1.00 90.31 92 VAL A N 1
ATOM 763 C CA . VAL A 1 92 ? -28.599 -5.782 25.917 1.00 90.31 92 VAL A CA 1
AT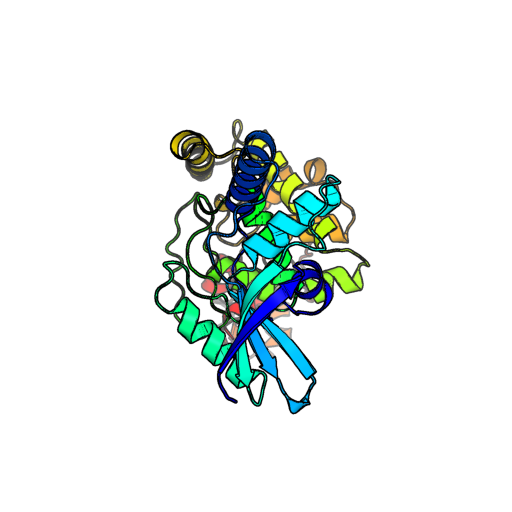OM 764 C C . VAL A 1 92 ? -29.789 -5.573 24.981 1.00 90.31 92 VAL A C 1
ATOM 766 O O . VAL A 1 92 ? -30.329 -6.546 24.439 1.00 90.31 92 VAL A O 1
ATOM 769 N N . PRO A 1 93 ? -30.221 -4.314 24.777 1.00 92.06 93 PRO A N 1
ATOM 770 C CA . PRO A 1 93 ? -31.303 -4.006 23.858 1.00 92.06 93 PRO A CA 1
ATOM 771 C C . PRO A 1 93 ? -30.834 -4.142 22.411 1.00 92.06 93 PRO A C 1
ATOM 773 O O . PRO A 1 93 ? -29.800 -3.599 22.015 1.00 92.06 93 PRO A O 1
ATOM 776 N N . ILE A 1 94 ? -31.634 -4.838 21.611 1.00 91.19 94 ILE A N 1
ATOM 777 C CA . ILE A 1 94 ? -31.400 -5.083 20.192 1.00 91.19 94 ILE A CA 1
ATOM 778 C C . ILE A 1 94 ? -32.568 -4.538 19.381 1.00 91.19 94 ILE A C 1
ATOM 780 O O . ILE A 1 94 ? -33.713 -4.945 19.580 1.00 91.19 94 ILE A O 1
ATOM 784 N N . VAL A 1 95 ? -32.251 -3.678 18.416 1.00 92.44 95 VAL A N 1
ATOM 785 C CA . VAL A 1 95 ? -33.147 -3.284 17.327 1.00 92.44 95 VAL A CA 1
ATOM 786 C C . VAL A 1 95 ? -32.861 -4.187 16.130 1.00 92.44 95 VAL A C 1
ATOM 788 O O . VAL A 1 95 ? -31.795 -4.108 15.519 1.00 92.44 95 VAL A O 1
ATOM 791 N N . LYS A 1 96 ? -33.805 -5.066 15.798 1.00 91.62 96 LYS A N 1
ATOM 792 C CA . LYS A 1 96 ? -33.683 -6.066 14.737 1.00 91.62 96 LYS A CA 1
ATOM 793 C C . LYS A 1 96 ? -34.532 -5.696 13.528 1.00 91.62 96 LYS A C 1
ATOM 795 O O . LYS A 1 96 ? -35.736 -5.507 13.661 1.00 91.62 96 LYS A O 1
ATOM 800 N N . TYR A 1 97 ? -33.923 -5.671 12.346 1.00 92.50 97 TYR A N 1
ATOM 801 C CA . TYR A 1 97 ? -34.606 -5.502 11.063 1.00 92.50 97 TYR A CA 1
ATOM 802 C C . TYR A 1 97 ? -34.635 -6.822 10.295 1.00 92.50 97 TYR A C 1
ATOM 804 O O . TYR A 1 97 ? -33.587 -7.342 9.925 1.00 92.50 97 TYR A O 1
ATOM 812 N N . ASN A 1 98 ? -35.822 -7.365 10.032 1.00 92.00 98 ASN A N 1
ATOM 813 C CA . ASN A 1 98 ? -35.968 -8.567 9.210 1.00 92.00 98 ASN A CA 1
ATOM 814 C C . ASN A 1 98 ? -35.901 -8.181 7.721 1.00 92.00 98 ASN A C 1
ATOM 816 O O . ASN A 1 98 ? -36.767 -7.454 7.229 1.00 92.00 98 ASN A O 1
ATOM 820 N N . VAL A 1 99 ? -34.880 -8.657 7.010 1.00 91.06 99 VAL A N 1
ATOM 821 C CA . VAL A 1 99 ? -34.578 -8.321 5.608 1.00 91.06 99 VAL A CA 1
ATOM 822 C C . VAL A 1 99 ? -34.643 -9.552 4.702 1.00 91.06 99 VAL A C 1
ATOM 824 O O . VAL A 1 99 ? -34.592 -10.684 5.189 1.00 91.06 99 VAL A O 1
ATOM 827 N N . GLY A 1 100 ? -34.806 -9.322 3.397 1.00 89.25 100 GLY A N 1
ATOM 828 C CA . GLY A 1 100 ? -34.940 -10.390 2.399 1.00 89.25 100 GLY A CA 1
ATOM 829 C C . GLY A 1 100 ? -33.615 -10.883 1.816 1.00 89.25 100 GLY A C 1
ATOM 830 O O . GLY A 1 100 ? -33.517 -12.044 1.442 1.00 89.25 100 GLY A O 1
ATOM 831 N N . SER A 1 101 ? -32.589 -10.030 1.758 1.00 85.62 101 SER A N 1
ATOM 832 C CA . SER A 1 101 ? -31.323 -10.360 1.096 1.00 85.62 101 SER A CA 1
ATOM 833 C C . SER A 1 101 ? -30.130 -9.584 1.660 1.00 85.62 101 SER A C 1
ATOM 835 O O . SER A 1 101 ? -30.289 -8.644 2.448 1.00 85.62 101 SER A O 1
ATOM 837 N N . ILE A 1 102 ? -28.920 -9.957 1.234 1.00 77.44 102 ILE A N 1
ATOM 838 C CA . ILE A 1 102 ? -27.678 -9.264 1.599 1.00 77.44 102 ILE A CA 1
ATOM 839 C C . ILE A 1 102 ? -27.615 -7.837 1.027 1.00 77.44 102 ILE A C 1
ATOM 841 O O . ILE A 1 102 ? -27.065 -6.932 1.656 1.00 77.44 102 ILE A O 1
ATOM 845 N N . GLU A 1 103 ? -28.238 -7.582 -0.124 1.00 74.50 103 GLU A N 1
ATOM 846 C CA . GLU A 1 103 ? -28.349 -6.240 -0.701 1.00 74.50 103 GLU A CA 1
ATOM 847 C C . GLU A 1 103 ? -29.133 -5.311 0.232 1.00 74.50 103 GLU A C 1
ATOM 849 O O . GLU A 1 103 ? -28.706 -4.181 0.482 1.00 74.50 103 GLU A O 1
ATOM 854 N N . GLU A 1 104 ? -30.223 -5.804 0.830 1.00 79.75 104 GLU A N 1
ATOM 855 C CA . GLU A 1 104 ? -30.981 -5.049 1.828 1.00 79.75 104 GLU A CA 1
ATOM 856 C C . GLU A 1 104 ? -30.162 -4.799 3.103 1.00 79.75 104 GLU A C 1
ATOM 858 O O . GLU A 1 104 ? -30.192 -3.684 3.630 1.00 79.75 104 GLU A O 1
ATOM 863 N N . VAL A 1 105 ? -29.384 -5.780 3.586 1.00 77.06 105 VAL A N 1
ATOM 864 C CA . VAL A 1 105 ? -28.446 -5.576 4.714 1.00 77.06 105 VAL A CA 1
ATOM 865 C C . VAL A 1 105 ? -27.535 -4.379 4.426 1.00 77.06 105 VAL A C 1
ATOM 867 O O . VAL A 1 105 ? -27.393 -3.478 5.258 1.00 77.06 105 VAL A O 1
ATOM 870 N N . ASN A 1 106 ? -26.975 -4.331 3.217 1.00 71.38 106 ASN A N 1
ATOM 871 C CA . ASN A 1 106 ? -26.050 -3.288 2.784 1.00 71.38 106 ASN A CA 1
ATOM 872 C C . ASN A 1 106 ? -26.728 -1.915 2.667 1.00 71.38 106 ASN A C 1
ATOM 874 O O . ASN A 1 106 ? -26.131 -0.892 3.018 1.00 71.38 106 ASN A O 1
ATOM 878 N N . GLU A 1 107 ? -27.980 -1.859 2.213 1.00 74.25 107 GLU A N 1
ATOM 879 C CA . GLU A 1 107 ? -28.764 -0.622 2.211 1.00 74.25 107 GLU A CA 1
ATOM 880 C C . GLU A 1 107 ? -29.028 -0.091 3.619 1.00 74.25 107 GLU A C 1
ATOM 882 O O . GLU A 1 107 ? -28.868 1.106 3.869 1.00 74.25 107 GLU A O 1
ATOM 887 N N . TYR A 1 108 ? -29.439 -0.960 4.544 1.00 78.06 108 TYR A N 1
ATOM 888 C CA . TYR A 1 108 ? -29.701 -0.573 5.930 1.00 78.06 108 TYR A CA 1
ATOM 889 C C . TYR A 1 108 ? -28.425 -0.117 6.630 1.00 78.06 108 TYR A C 1
ATOM 891 O O . TYR A 1 108 ? -28.436 0.905 7.321 1.00 78.06 108 TYR A O 1
ATOM 899 N N . PHE A 1 109 ? -27.310 -0.802 6.370 1.00 73.25 109 PHE A N 1
ATOM 900 C CA . PHE A 1 109 ? -25.998 -0.368 6.823 1.00 73.25 109 PHE A CA 1
ATOM 901 C C . PHE A 1 109 ? -25.696 1.060 6.348 1.00 73.25 109 PHE A C 1
ATOM 903 O O . PHE A 1 109 ? -25.373 1.930 7.157 1.00 73.25 109 PHE A O 1
ATOM 910 N N . LYS A 1 110 ? -25.876 1.354 5.053 1.00 69.88 110 LYS A N 1
ATOM 911 C CA . LYS A 1 110 ? -25.680 2.707 4.501 1.00 69.88 110 LYS A CA 1
ATOM 912 C C . LYS A 1 110 ? -26.627 3.742 5.119 1.00 69.88 110 LYS A C 1
ATOM 914 O O . LYS A 1 110 ? -26.190 4.855 5.398 1.00 69.88 110 LYS A O 1
ATOM 919 N N . LYS A 1 111 ? -27.900 3.395 5.348 1.00 74.56 111 LYS A N 1
ATOM 920 C CA . LYS A 1 111 ? -28.917 4.292 5.935 1.00 74.56 111 LYS A CA 1
ATOM 921 C C . LYS A 1 111 ? -28.541 4.734 7.352 1.00 74.56 111 LYS A C 1
ATOM 923 O O . LYS A 1 111 ? -28.579 5.928 7.629 1.00 74.56 111 LYS A O 1
ATOM 928 N N . ILE A 1 112 ? -28.124 3.801 8.210 1.00 71.81 112 ILE A N 1
ATOM 929 C CA . ILE A 1 112 ? -27.707 4.092 9.596 1.00 71.81 112 ILE A CA 1
ATOM 930 C C . ILE A 1 112 ? -26.440 4.955 9.619 1.00 71.81 112 ILE A C 1
ATOM 932 O O . ILE A 1 112 ? -26.318 5.880 10.416 1.00 71.81 112 ILE A O 1
ATOM 936 N N . ASN A 1 113 ? -25.517 4.695 8.695 1.00 62.31 113 ASN A N 1
ATOM 937 C CA . ASN A 1 113 ? -24.235 5.388 8.607 1.00 62.31 113 ASN A CA 1
ATOM 938 C C . ASN A 1 113 ? -24.280 6.707 7.810 1.00 62.31 113 ASN A C 1
ATOM 940 O O . ASN A 1 113 ? -23.255 7.372 7.685 1.00 62.31 113 ASN A O 1
ATOM 944 N N . LYS A 1 114 ? -25.441 7.115 7.273 1.00 57.56 114 LYS A N 1
ATOM 945 C CA . LYS A 1 114 ? -25.575 8.273 6.364 1.00 57.56 114 LYS A CA 1
ATOM 946 C C . LYS A 1 114 ? -25.132 9.605 6.986 1.00 57.56 114 LYS A C 1
ATOM 948 O O . LYS A 1 114 ? -24.712 10.502 6.260 1.00 57.56 114 LYS A O 1
ATOM 953 N N . HIS A 1 115 ? -25.226 9.724 8.310 1.00 47.22 115 HIS A N 1
ATOM 954 C CA . HIS A 1 115 ? -24.882 10.929 9.073 1.00 47.22 115 HIS A CA 1
ATOM 955 C C . HIS A 1 115 ? -23.626 10.764 9.940 1.00 47.22 115 HIS A C 1
ATOM 957 O O . HIS A 1 115 ? -23.266 11.683 10.674 1.00 47.22 115 HIS A O 1
ATOM 963 N N . SER A 1 116 ? -22.946 9.615 9.869 1.00 43.12 116 SER A N 1
ATOM 964 C CA . SER A 1 116 ? -21.662 9.444 10.542 1.00 43.12 116 SER A CA 1
ATOM 965 C C . SER A 1 116 ? -20.579 10.228 9.789 1.00 43.12 116 SER A C 1
ATOM 967 O O . SER A 1 116 ? -20.540 10.177 8.559 1.00 43.12 116 SER A O 1
ATOM 969 N N . PRO A 1 117 ? -19.663 10.920 10.493 1.00 35.16 117 PRO A N 1
ATOM 970 C CA . PRO A 1 117 ? -18.596 11.717 9.876 1.00 35.16 117 PRO A CA 1
ATOM 971 C C . PRO A 1 117 ? -17.576 10.882 9.078 1.00 35.16 117 PRO A C 1
ATOM 973 O O . PRO A 1 117 ? -16.668 11.445 8.476 1.00 35.16 117 PRO A O 1
ATOM 976 N N . ILE A 1 118 ? -17.721 9.553 9.071 1.00 38.28 118 ILE A N 1
ATOM 977 C CA . ILE A 1 118 ? -16.832 8.589 8.423 1.00 38.28 118 ILE A CA 1
ATOM 978 C C . ILE A 1 118 ? -17.704 7.662 7.573 1.00 38.28 118 ILE A C 1
ATOM 980 O O . ILE A 1 118 ? -18.571 6.957 8.100 1.00 38.28 118 ILE A O 1
ATOM 984 N N . LYS A 1 119 ? -17.509 7.692 6.252 1.00 38.88 119 LYS A N 1
ATOM 985 C CA . LYS A 1 119 ? -18.307 6.903 5.307 1.00 38.88 119 LYS A CA 1
ATOM 986 C C . LYS A 1 119 ? -17.864 5.430 5.311 1.00 38.88 119 LYS A C 1
ATOM 988 O O . LYS A 1 119 ? -16.672 5.156 5.442 1.00 38.88 119 LYS A O 1
ATOM 993 N N . PRO A 1 120 ? -18.797 4.471 5.147 1.00 36.78 120 PRO A N 1
ATOM 994 C CA . PRO A 1 120 ? -18.475 3.058 4.975 1.00 36.78 120 PRO A CA 1
ATOM 995 C C . PRO A 1 120 ? -17.459 2.810 3.862 1.00 36.78 120 PRO A C 1
ATOM 997 O O . PRO A 1 120 ? -17.640 3.286 2.741 1.00 36.78 120 PRO A O 1
ATOM 1000 N N . ILE A 1 121 ? -16.456 1.991 4.156 1.00 42.38 121 ILE A N 1
ATOM 1001 C CA . ILE A 1 121 ? -15.537 1.438 3.163 1.00 42.38 121 ILE A CA 1
ATOM 1002 C C . ILE A 1 121 ? -16.266 0.267 2.487 1.00 42.38 121 ILE A C 1
ATOM 1004 O O . ILE A 1 121 ? -16.589 -0.734 3.123 1.00 42.38 121 ILE A O 1
ATOM 1008 N N . LEU A 1 122 ? -16.604 0.439 1.208 1.00 31.52 122 LEU A N 1
ATOM 1009 C CA . LEU A 1 122 ? -17.217 -0.588 0.355 1.00 31.52 122 LEU A CA 1
ATOM 1010 C C . LEU A 1 122 ? -16.147 -1.554 -0.178 1.00 31.52 122 LEU A C 1
ATOM 1012 O O . LEU A 1 122 ? -15.077 -1.083 -0.539 1.00 31.52 122 LEU A O 1
ATOM 1016 N N . ASN A 1 123 ? -16.495 -2.847 -0.263 1.00 34.16 123 ASN A N 1
ATOM 1017 C CA . ASN A 1 123 ? -15.845 -3.939 -1.011 1.00 34.16 123 ASN A CA 1
ATOM 1018 C C . ASN A 1 123 ? -14.309 -4.044 -0.932 1.00 34.16 123 ASN A C 1
ATOM 1020 O O . ASN A 1 123 ? -13.596 -3.420 -1.707 1.00 34.16 123 ASN A O 1
ATOM 1024 N N . LEU A 1 124 ? -13.791 -4.951 -0.099 1.00 44.66 124 LEU A N 1
ATOM 1025 C CA . LEU A 1 124 ? -12.394 -5.383 -0.195 1.00 44.66 124 LEU A CA 1
ATOM 1026 C C . LEU A 1 124 ? -12.235 -6.881 0.061 1.00 44.66 124 LEU A C 1
ATOM 1028 O O . LEU A 1 124 ? -12.758 -7.415 1.036 1.00 44.66 124 LEU A O 1
ATOM 1032 N N . VAL A 1 125 ? -11.441 -7.532 -0.792 1.00 49.22 125 VAL A N 1
ATOM 1033 C CA . VAL A 1 125 ? -10.901 -8.880 -0.574 1.00 49.22 125 VAL A CA 1
ATOM 1034 C C . VAL A 1 125 ? -10.024 -8.848 0.689 1.00 49.22 125 VAL A C 1
ATOM 1036 O O . VAL A 1 125 ? -9.216 -7.936 0.861 1.00 49.22 125 VAL A O 1
ATOM 1039 N N . ALA A 1 126 ? -10.198 -9.833 1.577 1.00 60.91 126 ALA A N 1
ATOM 1040 C CA . ALA A 1 126 ? -9.776 -9.843 2.986 1.00 60.91 126 ALA A CA 1
ATOM 1041 C C . ALA A 1 126 ? -8.391 -9.234 3.323 1.00 60.91 126 ALA A C 1
ATOM 1043 O O . ALA A 1 126 ? -8.260 -8.559 4.339 1.00 60.91 126 ALA A O 1
ATOM 1044 N N . VAL A 1 127 ? -7.368 -9.417 2.484 1.00 65.06 127 VAL A N 1
ATOM 1045 C CA . VAL A 1 127 ? -5.973 -9.029 2.783 1.00 65.06 127 VAL A CA 1
ATOM 1046 C C . VAL A 1 127 ? -5.699 -7.528 2.627 1.00 65.06 127 VAL A C 1
ATOM 1048 O O . VAL A 1 127 ? -4.968 -6.948 3.428 1.00 65.06 127 VAL A O 1
ATOM 1051 N N . GLU A 1 128 ? -6.295 -6.869 1.628 1.00 72.31 128 GLU A N 1
ATOM 1052 C CA . GLU A 1 128 ? -6.100 -5.430 1.373 1.00 72.31 128 GLU A CA 1
ATOM 1053 C C . GLU A 1 128 ? -6.538 -4.594 2.579 1.00 72.31 128 GLU A C 1
ATOM 1055 O O . GLU A 1 128 ? -5.832 -3.689 3.028 1.00 72.31 128 GLU A O 1
ATOM 1060 N N . LYS A 1 129 ? -7.684 -4.968 3.152 1.00 69.12 129 LYS A N 1
ATOM 1061 C CA . LYS A 1 129 ? -8.231 -4.339 4.347 1.00 69.12 129 LYS A CA 1
ATOM 1062 C C . LYS A 1 129 ? -7.364 -4.595 5.572 1.00 69.12 129 LYS A C 1
ATOM 1064 O O . LYS A 1 129 ? -7.151 -3.661 6.336 1.00 69.12 129 LYS A O 1
ATOM 1069 N N . ILE A 1 130 ? -6.861 -5.817 5.757 1.00 73.75 130 ILE A N 1
ATOM 1070 C CA . ILE A 1 130 ? -6.014 -6.137 6.913 1.00 73.75 130 ILE A CA 1
A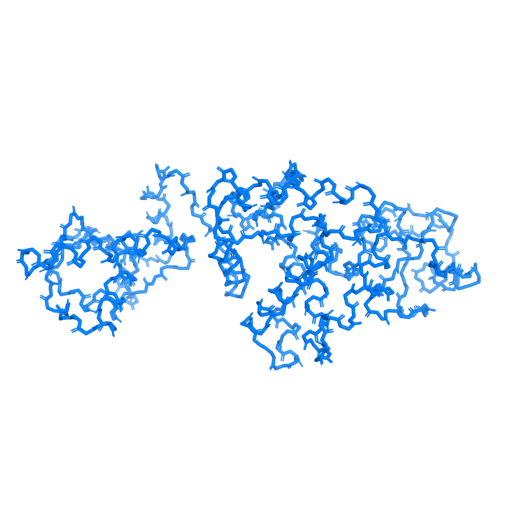TOM 1071 C C . ILE A 1 130 ? -4.742 -5.290 6.881 1.00 73.75 130 ILE A C 1
ATOM 1073 O O . ILE A 1 130 ? -4.421 -4.654 7.877 1.00 73.75 130 ILE A O 1
ATOM 1077 N N . ILE A 1 131 ? -4.075 -5.175 5.729 1.00 81.88 131 ILE A N 1
ATOM 1078 C CA . ILE A 1 131 ? -2.862 -4.353 5.604 1.00 81.88 131 ILE A CA 1
ATOM 1079 C C . ILE A 1 131 ? -3.163 -2.877 5.894 1.00 81.88 131 ILE A C 1
ATOM 1081 O O . ILE A 1 131 ? -2.455 -2.251 6.684 1.00 81.88 131 ILE A O 1
ATOM 1085 N N . LEU A 1 132 ? -4.216 -2.314 5.287 1.00 83.19 132 LEU A N 1
ATOM 1086 C CA . LEU A 1 132 ? -4.620 -0.925 5.534 1.00 83.19 132 LEU A CA 1
ATOM 1087 C C . LEU A 1 132 ? -4.972 -0.690 7.009 1.00 83.19 132 LEU A C 1
ATOM 1089 O O . LEU A 1 132 ? -4.546 0.308 7.588 1.00 83.19 132 LEU A O 1
ATOM 1093 N N . GLN A 1 133 ? -5.704 -1.620 7.622 1.00 76.75 133 GLN A N 1
ATOM 1094 C CA . GLN A 1 133 ? -6.085 -1.562 9.028 1.00 76.75 133 GLN A CA 1
ATOM 1095 C C . GLN A 1 133 ? -4.851 -1.621 9.932 1.00 76.75 133 GLN A C 1
ATOM 1097 O O . GLN A 1 133 ? -4.674 -0.728 10.752 1.00 76.75 133 GLN A O 1
ATOM 1102 N N . CYS A 1 134 ? -3.942 -2.578 9.729 1.00 82.44 134 CYS A N 1
ATOM 1103 C CA . CYS A 1 134 ? -2.707 -2.683 10.505 1.00 82.44 134 CYS A CA 1
ATOM 1104 C C . CYS A 1 134 ? -1.841 -1.416 10.397 1.00 82.44 134 CYS A C 1
ATOM 1106 O O . CYS A 1 134 ? -1.241 -0.980 11.382 1.00 82.44 134 CYS A O 1
ATOM 1108 N N . LEU A 1 135 ? -1.796 -0.783 9.221 1.00 87.62 135 LEU A N 1
ATOM 1109 C CA . LEU A 1 135 ? -1.100 0.489 9.022 1.00 87.62 135 LEU A CA 1
ATOM 1110 C C . LEU A 1 135 ? -1.751 1.636 9.802 1.00 87.62 135 LEU A C 1
ATOM 1112 O O . LEU A 1 135 ? -1.048 2.387 10.483 1.00 87.62 135 LEU A O 1
ATOM 1116 N N . VAL A 1 136 ? -3.078 1.762 9.732 1.00 83.88 136 VAL A N 1
ATOM 1117 C CA . VAL A 1 136 ? -3.829 2.777 10.484 1.00 83.88 136 VAL A CA 1
ATOM 1118 C C . VAL A 1 136 ? -3.722 2.533 11.987 1.00 83.88 136 VAL A C 1
ATOM 1120 O O . VAL A 1 136 ? -3.534 3.485 12.733 1.00 83.88 136 VAL A O 1
ATOM 1123 N N . ASP A 1 137 ? -3.741 1.286 12.442 1.00 77.56 137 ASP A N 1
ATOM 1124 C CA . ASP A 1 137 ? -3.563 0.941 13.854 1.00 77.56 137 ASP A CA 1
ATOM 1125 C C . ASP A 1 137 ? -2.170 1.313 14.360 1.00 77.56 137 ASP A C 1
ATOM 1127 O O . ASP A 1 137 ? -2.009 1.863 15.450 1.00 77.56 137 ASP A O 1
ATOM 1131 N N . ARG A 1 138 ? -1.139 1.052 13.550 1.00 84.56 138 ARG A N 1
ATOM 1132 C CA . ARG A 1 138 ? 0.250 1.332 13.921 1.00 84.56 138 ARG A CA 1
ATOM 1133 C C . ARG A 1 138 ? 0.574 2.820 13.928 1.00 84.56 138 ARG A C 1
ATOM 1135 O O . ARG A 1 138 ? 1.319 3.281 14.798 1.00 84.56 138 ARG A O 1
ATOM 1142 N N . PHE A 1 139 ? 0.083 3.550 12.932 1.00 84.06 139 PHE A N 1
ATOM 1143 C CA . PHE A 1 139 ? 0.518 4.916 12.640 1.00 84.06 139 PHE A CA 1
ATOM 1144 C C . PHE A 1 139 ? -0.586 5.962 12.781 1.00 84.06 139 PHE A C 1
ATOM 1146 O O . PHE A 1 139 ? -0.286 7.146 12.695 1.00 84.06 139 PHE A O 1
ATOM 1153 N N . THR A 1 140 ? -1.823 5.572 13.081 1.00 78.44 140 THR A N 1
ATOM 1154 C CA . THR A 1 140 ? -3.017 6.419 13.254 1.00 78.44 140 THR A CA 1
ATOM 1155 C C . THR A 1 140 ? -3.551 7.070 11.970 1.00 78.44 140 THR A C 1
ATOM 1157 O O . THR A 1 140 ? -2.847 7.285 10.978 1.00 78.44 140 THR A O 1
ATOM 1160 N N . THR A 1 141 ? -4.808 7.511 12.027 1.00 77.50 141 THR A N 1
ATOM 1161 C CA . THR A 1 141 ? -5.488 8.332 11.003 1.00 77.50 141 THR A CA 1
ATOM 1162 C C . THR A 1 141 ? -4.897 9.751 10.857 1.00 77.50 141 THR A C 1
ATOM 1164 O O . THR A 1 141 ? -5.341 10.568 10.041 1.00 77.50 141 THR A O 1
ATOM 1167 N N . ASN A 1 142 ? -3.851 10.090 11.619 1.00 80.81 142 ASN A N 1
ATOM 1168 C CA . ASN A 1 142 ? -3.127 11.349 11.451 1.00 80.81 142 ASN A CA 1
ATOM 1169 C C . ASN A 1 142 ? -2.187 11.338 10.243 1.00 80.81 142 ASN A C 1
ATOM 1171 O O . ASN A 1 142 ? -2.007 12.394 9.621 1.00 80.81 142 ASN A O 1
ATOM 1175 N N . TYR A 1 143 ? -1.634 10.173 9.893 1.00 85.50 143 TYR A N 1
ATOM 1176 C CA . TYR A 1 143 ? -0.799 9.980 8.702 1.00 85.50 143 TYR A CA 1
ATOM 1177 C C . TYR A 1 143 ? -1.604 9.479 7.502 1.00 85.50 143 TYR A C 1
ATOM 1179 O O . TYR A 1 143 ? -1.280 9.821 6.370 1.00 85.50 143 TYR A O 1
ATOM 1187 N N . PHE A 1 144 ? -2.690 8.747 7.734 1.00 85.31 144 PHE A N 1
ATOM 1188 C CA . PHE A 1 144 ? -3.557 8.222 6.681 1.00 85.31 144 PHE A CA 1
ATOM 1189 C C . PHE A 1 144 ? -4.798 9.103 6.504 1.00 85.31 144 PHE A C 1
ATOM 1191 O O . PHE A 1 144 ? -5.495 9.393 7.472 1.00 85.31 144 PHE A O 1
ATOM 1198 N N . LYS A 1 145 ? -5.058 9.575 5.281 1.00 78.25 145 LYS A N 1
ATOM 1199 C CA . LYS A 1 145 ? -6.135 10.524 4.959 1.00 78.25 145 LYS A CA 1
ATOM 1200 C C . LYS A 1 145 ? -7.028 10.019 3.826 1.00 78.25 145 LYS A C 1
ATOM 1202 O O . LYS A 1 145 ? -6.595 9.238 2.982 1.00 78.25 145 LYS A O 1
ATOM 1207 N N . GLY A 1 146 ? -8.251 10.546 3.793 1.00 67.31 146 GLY A N 1
ATOM 1208 C CA . GLY A 1 146 ? -9.276 10.203 2.806 1.00 67.31 146 GLY A CA 1
ATOM 1209 C C . GLY A 1 146 ? -10.077 8.959 3.192 1.00 67.31 146 GLY A C 1
ATOM 1210 O O . GLY A 1 146 ? -9.626 8.151 3.996 1.00 67.31 146 GLY A O 1
ATOM 1211 N N . ASP A 1 147 ? -11.264 8.819 2.610 1.00 56.28 147 ASP A N 1
ATOM 1212 C CA . ASP A 1 147 ? -12.049 7.587 2.693 1.00 56.28 147 ASP A CA 1
ATOM 1213 C C . ASP A 1 147 ? -11.515 6.586 1.657 1.00 56.28 147 ASP A C 1
ATOM 1215 O O . ASP A 1 147 ? -11.121 6.981 0.557 1.00 56.28 147 ASP A O 1
ATOM 1219 N N . TYR A 1 148 ? -11.513 5.290 1.972 1.00 51.84 148 TYR A N 1
ATOM 1220 C CA . TYR A 1 148 ? -11.319 4.260 0.950 1.00 51.84 148 TYR A CA 1
ATOM 1221 C C . TYR A 1 148 ? -12.658 3.995 0.240 1.00 51.84 148 TYR A C 1
ATOM 1223 O O . TYR A 1 148 ? -13.671 3.743 0.897 1.00 51.84 148 TYR A O 1
ATOM 1231 N N . SER A 1 149 ? -12.666 4.015 -1.096 1.00 48.16 149 SER A N 1
ATOM 1232 C CA . SER A 1 149 ? -13.831 3.647 -1.908 1.00 48.16 149 SER A CA 1
ATOM 1233 C C . SER A 1 149 ? -13.427 2.669 -3.014 1.00 48.16 149 SER A C 1
ATOM 1235 O O . SER A 1 149 ? -12.663 3.044 -3.901 1.00 48.16 149 SER A O 1
ATOM 1237 N N . ASP A 1 150 ? -13.991 1.458 -3.031 1.00 44.56 150 ASP A N 1
ATOM 1238 C CA . ASP A 1 150 ? -13.721 0.455 -4.085 1.00 44.56 150 ASP A CA 1
ATOM 1239 C C . ASP A 1 150 ? -14.288 0.842 -5.467 1.00 44.56 150 ASP A C 1
ATOM 1241 O O . ASP A 1 150 ? -14.001 0.211 -6.484 1.00 44.56 150 ASP A O 1
ATOM 1245 N N . SER A 1 151 ? -15.054 1.935 -5.556 1.00 42.38 151 SER A N 1
ATOM 1246 C CA . SER A 1 151 ? -15.401 2.530 -6.841 1.00 42.38 151 SER A CA 1
ATOM 1247 C C . SER A 1 151 ? -14.140 3.094 -7.503 1.00 42.38 151 SER A C 1
ATOM 1249 O O . SER A 1 151 ? -13.720 4.220 -7.239 1.00 42.38 151 SER A O 1
ATOM 1251 N N . ILE A 1 152 ? -13.575 2.316 -8.428 1.00 41.75 152 ILE A N 1
ATOM 1252 C CA . ILE A 1 152 ? -12.526 2.720 -9.383 1.00 41.75 152 ILE A CA 1
ATOM 1253 C C . ILE A 1 152 ? -12.921 4.009 -10.140 1.00 41.75 152 ILE A C 1
ATOM 1255 O O . ILE A 1 152 ? -12.058 4.743 -10.622 1.00 41.75 152 ILE A O 1
ATOM 1259 N N . VAL A 1 153 ? -14.216 4.331 -10.177 1.00 37.09 153 VAL A N 1
ATOM 1260 C CA . VAL A 1 153 ? -14.799 5.478 -10.873 1.00 37.09 153 VAL A CA 1
ATOM 1261 C C . VAL A 1 153 ? -14.647 6.765 -10.056 1.00 37.09 153 VAL A C 1
ATOM 1263 O O . VAL A 1 153 ? -15.528 7.177 -9.308 1.00 37.09 153 VAL A O 1
ATOM 1266 N N . GLY A 1 154 ? -13.501 7.412 -10.225 1.00 42.69 154 GLY A N 1
ATOM 1267 C CA . GLY A 1 154 ? -13.251 8.766 -9.748 1.00 42.69 154 GLY A CA 1
ATOM 1268 C C . GLY A 1 154 ? -11.785 9.130 -9.923 1.00 42.69 154 GLY A C 1
ATOM 1269 O O . GLY A 1 154 ? -10.908 8.363 -9.518 1.00 42.69 154 GLY A O 1
ATOM 1270 N N . ASN A 1 155 ? -11.516 10.289 -10.529 1.00 42.22 155 ASN A N 1
ATOM 1271 C CA . ASN A 1 155 ? -10.180 10.879 -10.560 1.00 42.22 155 ASN A CA 1
ATOM 1272 C C . ASN A 1 155 ? -9.717 11.064 -9.111 1.00 42.22 155 ASN A C 1
ATOM 1274 O O . ASN A 1 155 ? -10.213 11.934 -8.399 1.00 42.22 155 ASN A O 1
ATOM 1278 N N . VAL A 1 156 ? -8.813 10.198 -8.654 1.00 48.81 156 VAL A N 1
ATOM 1279 C CA . VAL A 1 156 ? -8.257 10.295 -7.306 1.00 48.81 156 VAL A CA 1
ATOM 1280 C C . VAL A 1 156 ? -7.263 11.428 -7.332 1.00 48.81 156 VAL A C 1
ATOM 1282 O O . VAL A 1 156 ? -6.272 11.390 -8.061 1.00 48.81 156 VAL A O 1
ATOM 1285 N N . GLU A 1 157 ? -7.533 12.451 -6.539 1.00 47.97 157 GLU A N 1
ATOM 1286 C CA . GLU A 1 157 ? -6.556 13.492 -6.311 1.00 47.97 157 GLU A CA 1
ATOM 1287 C C . GLU A 1 157 ? -5.305 12.868 -5.666 1.00 47.97 157 GLU A C 1
ATOM 1289 O O . GLU A 1 157 ? -5.314 12.486 -4.495 1.00 47.97 157 GLU A O 1
ATOM 1294 N N . LYS A 1 158 ? -4.191 12.815 -6.412 1.00 52.84 158 LYS A N 1
ATOM 1295 C CA . LYS A 1 158 ? -2.825 12.538 -5.907 1.00 52.84 158 LYS A CA 1
ATOM 1296 C C . LYS A 1 158 ? -2.324 13.647 -4.944 1.00 52.84 158 LYS A C 1
ATOM 1298 O O . LYS A 1 158 ? -1.122 13.864 -4.800 1.00 52.84 158 LYS A O 1
ATOM 1303 N N . ASN A 1 159 ? -3.223 14.388 -4.294 1.00 55.06 159 ASN A N 1
ATOM 1304 C CA . ASN A 1 159 ? -2.939 15.673 -3.648 1.00 55.06 159 ASN A CA 1
ATOM 1305 C C . ASN A 1 159 ? -2.424 15.562 -2.209 1.00 55.06 159 ASN A C 1
ATOM 1307 O O . ASN A 1 159 ? -2.233 16.582 -1.545 1.00 55.06 159 ASN A O 1
ATOM 1311 N N . TYR A 1 160 ? -2.141 14.358 -1.710 1.00 68.88 160 TYR A N 1
ATOM 1312 C CA . TYR A 1 160 ? -1.573 14.220 -0.374 1.00 68.88 160 TYR A CA 1
ATOM 1313 C C . TYR A 1 160 ? -0.063 14.440 -0.411 1.00 68.88 160 TYR A C 1
ATOM 1315 O O . TYR A 1 160 ? 0.709 13.711 -1.037 1.00 68.88 160 TYR A O 1
ATOM 1323 N N . GLN A 1 161 ? 0.363 15.512 0.250 1.00 80.56 161 GLN A N 1
ATOM 1324 C CA . GLN A 1 161 ? 1.771 15.792 0.459 1.00 80.56 161 GLN A CA 1
ATOM 1325 C C . GLN A 1 161 ? 2.282 14.996 1.658 1.00 80.56 161 GLN A C 1
ATOM 1327 O O . GLN A 1 161 ? 1.579 14.823 2.650 1.00 80.56 161 GLN A O 1
ATOM 1332 N N . CYS A 1 162 ? 3.547 14.580 1.593 1.00 87.56 162 CYS A N 1
ATOM 1333 C CA . CYS A 1 162 ? 4.261 14.025 2.740 1.00 87.56 162 CYS A CA 1
ATOM 1334 C C . CYS A 1 162 ? 4.035 14.905 3.986 1.00 87.56 162 CYS A C 1
ATOM 1336 O O . CYS A 1 162 ? 4.218 16.124 3.881 1.00 87.56 162 CYS A O 1
ATOM 1338 N N . PRO A 1 163 ? 3.663 14.321 5.138 1.00 90.50 163 PRO A N 1
ATOM 1339 C CA . PRO A 1 163 ? 3.758 12.897 5.476 1.00 90.50 163 PRO A CA 1
ATOM 1340 C C . PRO A 1 163 ? 2.471 12.090 5.245 1.00 90.50 163 PRO A C 1
ATOM 1342 O O . PRO A 1 163 ? 2.402 10.937 5.660 1.00 90.50 163 PRO A O 1
ATOM 1345 N N . HIS A 1 164 ? 1.449 12.685 4.627 1.00 90.12 164 HIS A N 1
ATOM 1346 C CA . HIS A 1 164 ? 0.147 12.049 4.468 1.00 90.12 164 HIS A CA 1
ATOM 1347 C C . HIS A 1 164 ? 0.137 10.991 3.367 1.00 90.12 164 HIS A C 1
ATOM 1349 O O . HIS A 1 164 ? 0.709 11.190 2.295 1.00 90.12 164 HIS A O 1
ATOM 1355 N N . ILE A 1 165 ? -0.575 9.898 3.630 1.00 90.25 165 ILE A N 1
ATOM 1356 C CA . ILE A 1 165 ? -0.849 8.811 2.693 1.00 90.25 165 ILE A CA 1
ATOM 1357 C C . ILE A 1 165 ? -2.354 8.762 2.435 1.00 90.25 165 ILE A C 1
ATOM 1359 O O . ILE A 1 165 ? -3.149 8.751 3.373 1.00 90.25 165 ILE A O 1
ATOM 1363 N N . SER A 1 166 ? -2.746 8.724 1.165 1.00 87.00 166 SER A N 1
ATOM 1364 C CA . SER A 1 166 ? -4.144 8.539 0.770 1.00 87.00 166 SER A CA 1
ATOM 1365 C C . SER A 1 166 ? -4.559 7.087 0.962 1.00 87.00 166 SER A C 1
ATOM 1367 O O . SER A 1 166 ? -3.951 6.200 0.366 1.00 87.00 166 SER A O 1
ATOM 1369 N N . LEU A 1 167 ? -5.611 6.834 1.743 1.00 82.06 167 LEU A N 1
ATOM 1370 C CA . LEU A 1 167 ? -6.153 5.482 1.914 1.00 82.06 167 LEU A CA 1
ATOM 1371 C C . LEU A 1 167 ? -6.709 4.921 0.602 1.00 82.06 167 LEU A C 1
ATOM 1373 O O . LEU A 1 167 ? -6.503 3.748 0.299 1.00 82.06 167 LEU A O 1
ATOM 1377 N N . ASN A 1 168 ? -7.355 5.764 -0.203 1.00 79.25 168 ASN A N 1
ATOM 1378 C CA . ASN A 1 168 ? -7.906 5.349 -1.488 1.00 79.25 168 ASN A CA 1
ATOM 1379 C C . ASN A 1 168 ? -6.805 4.995 -2.500 1.00 79.25 168 ASN A C 1
ATOM 1381 O O . ASN A 1 168 ? -6.856 3.954 -3.147 1.00 79.25 168 ASN A O 1
ATOM 1385 N N . ASP A 1 169 ? -5.788 5.853 -2.623 1.00 84.75 169 ASP A N 1
ATOM 1386 C CA . ASP A 1 169 ? -4.688 5.643 -3.572 1.00 84.75 169 ASP A CA 1
ATOM 1387 C C . ASP A 1 169 ? -3.804 4.461 -3.155 1.00 84.75 169 ASP A C 1
ATOM 1389 O O . ASP A 1 169 ? -3.509 3.593 -3.975 1.00 84.75 169 ASP A O 1
ATOM 1393 N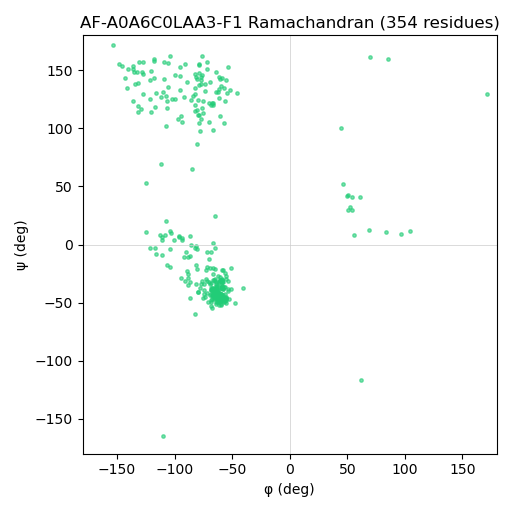 N . LEU A 1 170 ? -3.472 4.358 -1.861 1.00 88.25 170 LEU A N 1
ATOM 1394 C CA . LEU A 1 170 ? -2.764 3.198 -1.328 1.00 88.25 170 LEU A CA 1
ATOM 1395 C C . LEU A 1 170 ? -3.561 1.918 -1.582 1.00 88.25 170 LEU A C 1
ATOM 1397 O O . LEU A 1 170 ? -3.002 0.940 -2.066 1.00 88.25 170 LEU A O 1
ATOM 1401 N N . GLY A 1 171 ? -4.870 1.933 -1.328 1.00 84.50 171 GLY A N 1
ATOM 1402 C CA . GLY A 1 171 ? -5.750 0.805 -1.609 1.00 84.50 171 GLY A CA 1
ATOM 1403 C C . GLY A 1 171 ? -5.697 0.349 -3.073 1.00 84.50 171 GLY A C 1
ATOM 1404 O O . GLY A 1 171 ? -5.505 -0.837 -3.339 1.00 84.50 171 GLY A O 1
ATOM 1405 N N . LYS A 1 172 ? -5.751 1.284 -4.034 1.00 85.25 172 LYS A N 1
ATOM 1406 C CA . LYS A 1 172 ? -5.568 0.982 -5.469 1.00 85.25 172 LYS A CA 1
ATOM 1407 C C . LYS A 1 172 ? -4.204 0.356 -5.759 1.00 85.25 172 LYS A C 1
ATOM 1409 O O . LYS A 1 172 ? -4.110 -0.609 -6.516 1.00 85.25 172 LYS A O 1
ATOM 1414 N N . HIS A 1 173 ? -3.151 0.880 -5.141 1.00 89.75 173 HIS A N 1
ATOM 1415 C CA . HIS A 1 173 ? -1.787 0.385 -5.308 1.00 89.75 173 HIS A CA 1
ATOM 1416 C C . HIS A 1 173 ? -1.553 -0.995 -4.676 1.00 89.75 173 HIS A C 1
ATOM 1418 O O . HIS A 1 173 ? -0.756 -1.766 -5.216 1.00 89.75 173 HIS A O 1
ATOM 1424 N N . ILE A 1 174 ? -2.235 -1.324 -3.577 1.00 88.94 174 ILE A N 1
ATOM 1425 C CA . ILE A 1 174 ? -2.223 -2.662 -2.971 1.00 88.94 174 ILE A CA 1
ATOM 1426 C C . ILE A 1 174 ? -2.945 -3.649 -3.900 1.00 88.94 174 ILE A C 1
ATOM 1428 O O . ILE A 1 174 ? -2.360 -4.670 -4.265 1.00 88.94 174 ILE A O 1
ATOM 1432 N N . LYS A 1 175 ? -4.154 -3.304 -4.368 1.00 86.12 175 LYS A N 1
ATOM 1433 C CA . LYS A 1 175 ? -4.950 -4.122 -5.303 1.00 86.12 175 LYS A CA 1
ATOM 1434 C C . LYS A 1 175 ? -4.185 -4.430 -6.592 1.00 86.12 175 LYS A C 1
ATOM 1436 O O . LYS A 1 175 ? -4.073 -5.582 -7.008 1.00 86.12 175 LYS A O 1
ATOM 1441 N N . ALA A 1 176 ? -3.563 -3.411 -7.187 1.00 89.94 176 ALA A N 1
ATOM 1442 C CA . ALA A 1 176 ? -2.783 -3.550 -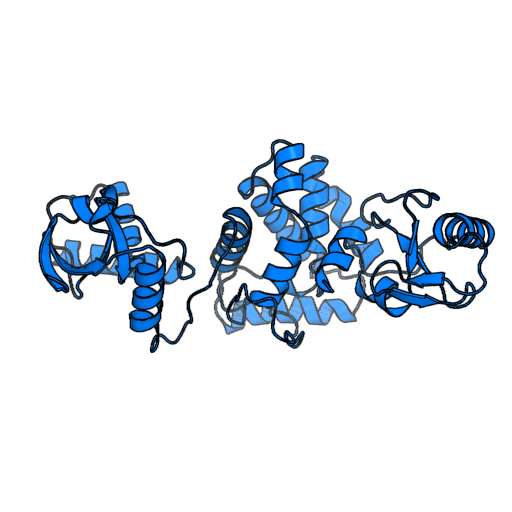8.415 1.00 89.94 176 ALA A CA 1
ATOM 1443 C C . ALA A 1 176 ? -1.562 -4.480 -8.277 1.00 89.94 176 ALA A C 1
ATOM 1445 O O . ALA A 1 176 ? -1.152 -5.084 -9.267 1.00 89.94 176 ALA A O 1
ATOM 1446 N N . ARG A 1 177 ? -0.989 -4.624 -7.071 1.00 91.12 177 ARG A N 1
ATOM 1447 C CA . ARG A 1 177 ? 0.201 -5.457 -6.805 1.00 91.12 177 ARG A CA 1
ATOM 1448 C C . ARG A 1 177 ? -0.090 -6.949 -6.657 1.00 91.12 177 ARG A C 1
ATOM 1450 O O . ARG A 1 177 ? 0.862 -7.713 -6.480 1.00 91.12 177 ARG A O 1
ATOM 1457 N N . ASN A 1 178 ? -1.362 -7.360 -6.706 1.00 87.62 178 ASN A N 1
ATOM 1458 C CA . ASN A 1 178 ? -1.797 -8.748 -6.534 1.00 87.62 178 ASN A CA 1
ATOM 1459 C C . ASN A 1 178 ? -1.123 -9.431 -5.325 1.00 87.62 178 ASN A C 1
ATOM 1461 O O . ASN A 1 178 ? -0.501 -10.491 -5.441 1.00 87.62 178 ASN A O 1
ATOM 1465 N N . ILE A 1 179 ? -1.199 -8.781 -4.159 1.00 88.31 179 ILE A N 1
ATOM 1466 C CA . ILE A 1 179 ? -0.510 -9.241 -2.945 1.00 88.31 179 ILE A CA 1
ATOM 1467 C C . ILE A 1 179 ? -0.941 -10.661 -2.574 1.00 88.31 179 ILE A C 1
ATOM 1469 O O . ILE A 1 179 ? -0.087 -11.495 -2.292 1.00 88.31 179 ILE A O 1
ATOM 1473 N N . VAL A 1 180 ? -2.240 -10.962 -2.654 1.00 82.56 180 VAL A N 1
ATOM 1474 C CA . VAL A 1 180 ? -2.787 -12.293 -2.345 1.00 82.56 180 VAL A CA 1
ATOM 1475 C C . VAL A 1 180 ? -2.118 -13.378 -3.189 1.00 82.56 180 VAL A C 1
ATOM 1477 O O . VAL A 1 180 ? -1.646 -14.372 -2.642 1.00 82.56 180 VAL A O 1
ATOM 1480 N N . GLY A 1 181 ? -2.012 -13.170 -4.506 1.00 85.00 181 GLY A N 1
ATOM 1481 C CA . GLY A 1 181 ? -1.359 -14.130 -5.394 1.00 85.00 181 GLY A CA 1
ATOM 1482 C C . GLY A 1 181 ? 0.125 -14.318 -5.070 1.00 85.00 181 GLY A C 1
ATOM 1483 O O . GLY A 1 181 ? 0.612 -15.446 -5.039 1.00 85.00 181 GLY A O 1
ATOM 1484 N N . LYS A 1 182 ? 0.847 -13.229 -4.776 1.00 90.06 182 LYS A N 1
ATOM 1485 C CA . LYS A 1 182 ? 2.274 -13.294 -4.419 1.00 90.06 182 LYS A CA 1
ATOM 1486 C C . LYS A 1 182 ? 2.512 -14.031 -3.101 1.00 90.06 182 LYS A C 1
ATOM 1488 O O . LYS A 1 182 ? 3.398 -14.875 -3.035 1.00 90.06 182 LYS A O 1
ATOM 1493 N N . LEU A 1 183 ? 1.717 -13.732 -2.075 1.00 87.44 183 LEU A N 1
ATOM 1494 C CA . LEU A 1 183 ? 1.829 -14.368 -0.764 1.00 87.44 183 LEU A CA 1
ATOM 1495 C C . LEU A 1 183 ? 1.459 -15.855 -0.825 1.00 87.44 183 LEU A C 1
ATOM 1497 O O . LEU A 1 183 ? 2.199 -16.683 -0.295 1.00 87.44 183 LEU A O 1
ATOM 1501 N N . GLY A 1 184 ? 0.382 -16.200 -1.542 1.00 82.00 184 GLY A N 1
ATOM 1502 C CA . GLY A 1 184 ? -0.047 -17.586 -1.741 1.00 82.00 184 GLY A CA 1
ATOM 1503 C C . GLY A 1 184 ? 1.013 -18.444 -2.434 1.00 82.00 184 GLY A C 1
ATOM 1504 O O . GLY A 1 184 ? 1.316 -19.540 -1.971 1.00 82.00 184 GLY A O 1
ATOM 1505 N N . ASN A 1 185 ? 1.660 -17.914 -3.476 1.00 85.69 185 ASN A N 1
ATOM 1506 C CA . ASN A 1 185 ? 2.727 -18.620 -4.196 1.00 85.69 185 ASN A CA 1
ATOM 1507 C C . ASN A 1 185 ? 3.992 -18.854 -3.351 1.00 85.69 185 ASN A C 1
ATOM 1509 O O . ASN A 1 185 ? 4.804 -19.712 -3.688 1.00 85.69 185 ASN A O 1
ATOM 1513 N N . SER A 1 186 ? 4.183 -18.087 -2.276 1.00 84.56 186 SER A N 1
ATOM 1514 C CA . SER A 1 186 ? 5.360 -18.163 -1.403 1.00 84.56 186 SER A CA 1
ATOM 1515 C C . SER A 1 186 ? 5.051 -18.723 -0.010 1.00 84.56 186 SER A C 1
ATOM 1517 O O . SER A 1 186 ? 5.934 -18.714 0.848 1.00 84.56 186 SER A O 1
ATOM 1519 N N . ASN A 1 187 ? 3.822 -19.204 0.222 1.00 84.44 187 ASN A N 1
ATOM 1520 C CA . ASN A 1 187 ? 3.335 -19.671 1.523 1.00 84.44 187 ASN A CA 1
ATOM 1521 C C . ASN A 1 187 ? 3.594 -18.656 2.659 1.00 84.44 187 ASN A C 1
ATOM 1523 O O . ASN A 1 187 ? 4.057 -19.011 3.743 1.00 84.44 187 ASN A O 1
ATOM 1527 N N . LYS A 1 188 ? 3.367 -17.368 2.373 1.00 88.56 188 LYS A N 1
ATOM 1528 C CA . LYS A 1 188 ? 3.530 -16.254 3.318 1.00 88.56 188 LYS A CA 1
ATOM 1529 C C . LYS A 1 188 ? 2.173 -15.683 3.704 1.00 88.56 188 LYS A C 1
ATOM 1531 O O . LYS A 1 188 ? 1.208 -15.795 2.952 1.00 88.56 188 LYS A O 1
ATOM 1536 N N . THR A 1 189 ? 2.116 -15.032 4.858 1.00 87.06 189 THR A N 1
ATOM 1537 C CA . THR A 1 189 ? 0.903 -14.386 5.364 1.00 87.06 189 THR A CA 1
ATOM 1538 C C . THR A 1 189 ? 0.953 -12.869 5.194 1.00 87.06 189 THR A C 1
ATOM 1540 O O . THR A 1 189 ? 2.002 -12.252 4.998 1.00 87.06 189 THR A O 1
ATOM 1543 N N . ASP A 1 190 ? -0.214 -12.251 5.285 1.00 83.00 190 ASP A N 1
ATOM 1544 C CA . ASP A 1 190 ? -0.396 -10.807 5.407 1.00 83.00 190 ASP A CA 1
ATOM 1545 C C . ASP A 1 190 ? 0.296 -10.237 6.656 1.00 83.00 190 ASP A C 1
ATOM 1547 O O . ASP A 1 190 ? 0.894 -9.161 6.594 1.00 83.00 190 ASP A O 1
ATOM 1551 N N . LYS A 1 191 ? 0.299 -10.988 7.763 1.00 85.88 191 LYS A N 1
ATOM 1552 C CA . LYS A 1 191 ? 1.048 -10.643 8.978 1.00 85.88 191 LYS A CA 1
ATOM 1553 C C . LYS A 1 191 ? 2.558 -10.607 8.736 1.00 85.88 191 LYS A C 1
ATOM 1555 O O . LYS A 1 191 ? 3.223 -9.689 9.218 1.00 85.88 191 LYS A O 1
ATOM 1560 N N . ASP A 1 192 ? 3.099 -11.555 7.970 1.00 91.81 192 ASP A N 1
ATOM 1561 C CA . ASP A 1 192 ? 4.522 -11.550 7.606 1.00 91.81 192 ASP A CA 1
ATOM 1562 C C . ASP A 1 192 ? 4.867 -10.309 6.782 1.00 91.81 192 ASP A C 1
ATOM 1564 O O . ASP A 1 192 ? 5.849 -9.622 7.065 1.00 91.81 192 ASP A O 1
ATOM 1568 N N . LEU A 1 193 ? 4.022 -9.972 5.803 1.00 94.56 193 LEU A N 1
ATOM 1569 C CA . LEU A 1 193 ? 4.188 -8.753 5.016 1.00 94.56 193 LEU A CA 1
ATOM 1570 C C . LEU A 1 193 ? 4.141 -7.503 5.888 1.00 94.56 193 LEU A C 1
ATOM 1572 O O . LEU A 1 193 ? 4.977 -6.615 5.724 1.00 94.56 193 LEU A O 1
ATOM 1576 N N . PHE A 1 194 ? 3.204 -7.434 6.831 1.00 92.50 194 PHE A N 1
ATOM 1577 C CA . PHE A 1 194 ? 3.118 -6.303 7.741 1.00 92.50 194 PHE A CA 1
ATOM 1578 C C . PHE A 1 194 ? 4.392 -6.138 8.577 1.00 92.50 194 PHE A C 1
ATOM 1580 O O . PHE A 1 194 ? 4.908 -5.025 8.672 1.00 92.50 194 PHE A O 1
ATOM 1587 N N . ASN A 1 195 ? 4.967 -7.227 9.093 1.00 94.44 195 ASN A N 1
ATOM 1588 C CA . ASN A 1 195 ? 6.243 -7.178 9.814 1.00 94.44 195 ASN A CA 1
ATOM 1589 C C . ASN A 1 195 ? 7.375 -6.629 8.937 1.00 94.44 195 ASN A C 1
ATOM 1591 O O . ASN A 1 195 ? 8.130 -5.767 9.378 1.00 94.44 195 ASN A O 1
ATOM 1595 N N . TYR A 1 196 ? 7.449 -7.055 7.676 1.00 97.50 196 TYR A N 1
ATOM 1596 C CA . TYR A 1 196 ? 8.422 -6.519 6.725 1.00 97.50 196 TYR A CA 1
ATOM 1597 C C . TYR A 1 196 ? 8.204 -5.030 6.424 1.00 97.50 196 TYR A C 1
ATOM 1599 O O . TYR A 1 196 ? 9.172 -4.282 6.304 1.00 97.50 196 TYR A O 1
ATOM 1607 N N . ILE A 1 197 ? 6.952 -4.566 6.352 1.00 97.25 197 ILE A N 1
ATOM 1608 C CA . ILE A 1 197 ? 6.638 -3.136 6.214 1.00 97.25 197 ILE A CA 1
ATOM 1609 C C . ILE A 1 197 ? 7.131 -2.348 7.438 1.00 97.25 197 ILE A C 1
ATOM 1611 O O . ILE A 1 197 ? 7.682 -1.256 7.276 1.00 97.25 197 ILE A O 1
ATOM 1615 N N . LEU A 1 198 ? 6.982 -2.896 8.650 1.00 96.12 198 LEU A N 1
ATOM 1616 C CA . LEU A 1 198 ? 7.538 -2.288 9.863 1.00 96.12 198 LEU A CA 1
ATOM 1617 C C . LEU A 1 198 ? 9.066 -2.224 9.801 1.00 96.12 198 LEU A C 1
ATOM 1619 O O . LEU A 1 198 ? 9.621 -1.152 10.017 1.00 96.12 198 LEU A O 1
ATOM 1623 N N . SER A 1 199 ? 9.734 -3.305 9.389 1.00 97.38 199 SER A N 1
ATOM 1624 C CA . SER A 1 199 ? 11.191 -3.310 9.203 1.00 97.38 199 SER A CA 1
ATOM 1625 C C . SER A 1 199 ? 11.658 -2.264 8.188 1.00 97.38 199 SER A C 1
ATOM 1627 O O . SER A 1 199 ? 12.699 -1.641 8.387 1.00 97.38 199 SER A O 1
ATOM 1629 N N . VAL A 1 200 ? 10.888 -2.011 7.121 1.00 97.19 200 VAL A N 1
ATOM 1630 C CA . VAL A 1 200 ? 11.167 -0.898 6.199 1.00 97.19 200 VAL A CA 1
ATOM 1631 C C . VAL A 1 200 ? 11.023 0.451 6.901 1.00 97.19 200 VAL A C 1
ATOM 1633 O O . VAL A 1 200 ? 11.896 1.300 6.743 1.00 97.19 200 VAL A O 1
ATOM 1636 N N . ASN A 1 201 ? 9.970 0.673 7.692 1.00 96.44 201 ASN A N 1
ATOM 1637 C CA . ASN A 1 201 ? 9.806 1.924 8.438 1.00 96.44 201 ASN A CA 1
ATOM 1638 C C . ASN A 1 201 ? 10.949 2.164 9.442 1.00 96.44 201 ASN A C 1
ATOM 1640 O O . ASN A 1 201 ? 11.454 3.282 9.520 1.00 96.44 201 ASN A O 1
ATOM 1644 N N . ASP A 1 202 ? 11.375 1.126 10.159 1.00 95.25 202 ASP A N 1
ATOM 1645 C CA . ASP A 1 202 ? 12.462 1.194 11.142 1.00 95.25 202 ASP A CA 1
ATOM 1646 C C . ASP A 1 202 ? 13.813 1.441 10.453 1.00 95.25 202 ASP A C 1
ATOM 1648 O O . ASP A 1 202 ? 14.626 2.256 10.896 1.00 95.25 202 ASP A O 1
ATOM 1652 N N . TYR A 1 203 ? 14.032 0.816 9.294 1.00 94.19 203 TYR A N 1
ATOM 1653 C CA . TYR A 1 203 ? 15.177 1.128 8.448 1.00 94.19 203 TYR A CA 1
ATOM 1654 C C . TYR A 1 203 ? 15.174 2.601 8.018 1.00 94.19 203 TYR A C 1
ATOM 1656 O O . TYR A 1 203 ? 16.185 3.289 8.170 1.00 94.19 203 TYR A O 1
ATOM 1664 N N . LEU A 1 204 ? 14.041 3.115 7.530 1.00 92.81 204 LEU A N 1
ATOM 1665 C CA . LEU A 1 204 ? 13.896 4.524 7.161 1.00 92.81 204 LEU A CA 1
ATOM 1666 C C . LEU A 1 204 ? 14.172 5.458 8.349 1.00 92.81 204 LEU A C 1
ATOM 1668 O O . LEU A 1 204 ? 14.801 6.503 8.176 1.00 92.81 204 LEU A O 1
ATOM 1672 N N . GLU A 1 205 ? 13.770 5.075 9.558 1.00 92.25 205 GLU A N 1
ATOM 1673 C CA . GLU A 1 205 ? 14.109 5.806 10.776 1.00 92.25 205 GLU A CA 1
ATOM 1674 C C . GLU A 1 205 ? 15.623 5.866 11.009 1.00 92.25 205 GLU A C 1
ATOM 1676 O O . GLU A 1 205 ? 16.159 6.959 11.225 1.00 92.25 205 GLU A O 1
ATOM 1681 N N . SER A 1 206 ? 16.318 4.731 10.884 1.00 90.50 206 SER A N 1
ATOM 1682 C CA . SER A 1 206 ? 17.773 4.633 11.083 1.00 90.50 206 SER A CA 1
ATOM 1683 C C . SER A 1 206 ? 18.570 5.546 10.147 1.00 90.50 206 SER A C 1
ATOM 1685 O O . SER A 1 206 ? 19.551 6.168 10.558 1.00 90.50 206 SER A O 1
ATOM 1687 N N . ILE A 1 207 ? 18.108 5.704 8.904 1.00 86.50 207 ILE A N 1
ATOM 1688 C CA . ILE A 1 207 ? 18.774 6.564 7.924 1.00 86.50 207 ILE A CA 1
ATOM 1689 C C . ILE A 1 207 ? 18.283 8.011 7.989 1.00 86.50 207 ILE A C 1
ATOM 1691 O O . ILE A 1 207 ? 18.882 8.886 7.368 1.00 86.50 207 ILE A O 1
ATOM 1695 N N . SER A 1 208 ? 17.205 8.309 8.724 1.00 84.00 208 SER A N 1
ATOM 1696 C CA . SER A 1 208 ? 16.527 9.618 8.716 1.00 84.00 208 SER A CA 1
ATOM 1697 C C . SER A 1 208 ? 17.437 10.810 9.046 1.00 84.00 208 SER A C 1
ATOM 1699 O O . SER A 1 208 ? 17.131 11.925 8.632 1.00 84.00 208 SER A O 1
ATOM 1701 N N . ALA A 1 209 ? 18.541 10.588 9.769 1.00 76.25 209 ALA A N 1
ATOM 1702 C CA . ALA A 1 209 ? 19.524 11.615 10.124 1.00 76.25 209 ALA A CA 1
ATOM 1703 C C . ALA A 1 209 ? 20.660 11.794 9.094 1.00 76.25 209 ALA A C 1
ATOM 1705 O O . ALA A 1 209 ? 21.261 12.862 9.042 1.00 76.25 209 ALA A O 1
ATOM 1706 N N . HIS A 1 210 ? 20.942 10.787 8.262 1.00 74.56 210 HIS A N 1
ATOM 1707 C CA . HIS A 1 210 ? 22.098 10.747 7.351 1.00 74.56 210 HIS A CA 1
ATOM 1708 C C . HIS A 1 210 ? 21.646 10.505 5.902 1.00 74.56 210 HIS A C 1
ATOM 1710 O O . HIS A 1 210 ? 22.075 9.565 5.236 1.00 74.56 210 HIS A O 1
ATOM 1716 N N . GLN A 1 211 ? 20.709 11.330 5.431 1.00 66.44 211 GLN A N 1
ATOM 1717 C CA . GLN A 1 211 ? 20.079 11.172 4.118 1.00 66.44 211 GLN A CA 1
ATOM 1718 C C . GLN A 1 211 ? 20.986 11.629 2.968 1.00 66.44 211 GLN A C 1
ATOM 1720 O O . GLN A 1 211 ? 21.715 12.611 3.084 1.00 66.44 211 GLN A O 1
ATOM 1725 N N . LEU A 1 212 ? 20.877 10.933 1.832 1.00 61.44 212 LEU A N 1
ATOM 1726 C CA . LEU A 1 212 ? 21.699 11.158 0.635 1.00 61.44 212 LEU A CA 1
ATOM 1727 C C . LEU A 1 212 ? 21.208 12.321 -0.250 1.00 61.44 212 LEU A C 1
ATOM 1729 O O . LEU A 1 212 ? 21.971 12.805 -1.080 1.00 61.44 212 LEU A O 1
ATOM 1733 N N . ASP A 1 213 ? 19.956 12.775 -0.092 1.00 71.00 213 ASP A N 1
ATOM 1734 C CA . ASP A 1 213 ? 19.347 13.822 -0.930 1.00 71.00 213 ASP A CA 1
ATOM 1735 C C . ASP A 1 213 ? 18.561 14.859 -0.086 1.00 71.00 213 ASP A C 1
ATOM 1737 O O . ASP A 1 213 ? 17.605 14.487 0.612 1.00 71.00 213 ASP A O 1
ATOM 1741 N N . PRO A 1 214 ? 18.885 16.168 -0.186 1.00 70.81 214 PRO A N 1
ATOM 1742 C CA . PRO A 1 214 ? 18.203 17.252 0.537 1.00 70.81 214 PRO A CA 1
ATOM 1743 C C . PRO A 1 214 ? 16.680 17.330 0.327 1.00 70.81 214 PRO A C 1
ATOM 1745 O O . PRO A 1 214 ? 15.944 17.821 1.189 1.00 70.81 214 PRO A O 1
ATOM 1748 N N . THR A 1 215 ? 16.180 16.853 -0.815 1.00 70.50 215 THR A N 1
ATOM 1749 C CA . THR A 1 215 ? 14.750 16.791 -1.155 1.00 70.50 215 THR A CA 1
ATOM 1750 C C . THR A 1 215 ? 13.999 15.857 -0.214 1.00 70.50 215 THR A C 1
ATOM 1752 O O . THR A 1 215 ? 12.846 16.118 0.144 1.00 70.50 215 THR A O 1
ATOM 1755 N N . TYR A 1 216 ? 14.652 14.773 0.206 1.00 79.31 216 TYR A N 1
ATOM 1756 C CA . TYR A 1 216 ? 14.073 13.779 1.096 1.00 79.31 216 TYR A CA 1
ATOM 1757 C C . TYR A 1 216 ? 14.253 14.162 2.559 1.00 79.31 216 TYR A C 1
ATOM 1759 O O . TYR A 1 216 ? 13.321 13.934 3.327 1.00 79.31 216 TYR A O 1
ATOM 1767 N N . THR A 1 217 ? 15.336 14.853 2.936 1.00 83.56 217 THR A N 1
ATOM 1768 C CA . THR A 1 217 ? 15.537 15.380 4.301 1.00 83.56 217 THR A CA 1
ATOM 1769 C C . THR A 1 217 ? 14.299 16.119 4.814 1.00 83.56 217 THR A C 1
ATOM 1771 O O . THR A 1 217 ? 13.730 15.751 5.841 1.00 83.56 217 THR A O 1
ATOM 1774 N N . LYS A 1 218 ? 13.763 17.055 4.016 1.00 87.69 218 LYS A N 1
ATOM 1775 C CA . LYS A 1 218 ? 12.532 17.794 4.359 1.00 87.69 218 LYS A CA 1
ATOM 1776 C C . LYS A 1 218 ? 11.309 16.889 4.535 1.00 87.69 218 LYS A C 1
ATOM 1778 O O . LYS A 1 218 ? 10.387 17.221 5.274 1.00 87.69 218 LYS A O 1
ATOM 1783 N N . ARG A 1 219 ? 11.241 15.761 3.823 1.00 90.69 219 ARG A N 1
ATOM 1784 C CA . ARG A 1 219 ? 10.135 14.794 3.928 1.00 90.69 219 ARG A CA 1
ATOM 1785 C C . ARG A 1 219 ? 10.236 13.979 5.217 1.00 90.69 219 ARG A C 1
ATOM 1787 O O . ARG A 1 219 ? 9.225 13.845 5.901 1.00 90.69 219 ARG A O 1
ATOM 1794 N N . PHE A 1 220 ? 11.434 13.523 5.583 1.00 91.94 220 PHE A N 1
ATOM 1795 C CA . PHE A 1 220 ? 11.691 12.855 6.863 1.00 91.94 220 PHE A CA 1
ATOM 1796 C C . PHE A 1 220 ? 11.378 13.764 8.059 1.00 91.94 220 PHE A C 1
ATOM 1798 O O . PHE A 1 220 ? 10.689 13.339 8.986 1.00 91.94 220 PHE A O 1
ATOM 1805 N N . GLU A 1 221 ? 11.801 15.028 8.012 1.00 91.44 221 GLU A N 1
ATOM 1806 C CA . GLU A 1 221 ? 11.470 16.030 9.036 1.00 91.44 221 GLU A CA 1
ATOM 1807 C C . GLU A 1 221 ? 9.957 16.225 9.171 1.00 91.44 221 GLU A C 1
ATOM 1809 O O . GLU A 1 221 ? 9.423 16.202 10.277 1.00 91.44 221 GLU A O 1
ATOM 1814 N N . LYS A 1 222 ? 9.225 16.327 8.052 1.00 92.25 222 LYS A N 1
ATOM 1815 C CA . LYS A 1 222 ? 7.755 16.406 8.081 1.00 92.25 222 LYS A CA 1
ATOM 1816 C C . LYS A 1 222 ? 7.116 15.200 8.775 1.00 92.25 222 LYS A C 1
ATOM 1818 O O . LYS A 1 222 ? 6.129 15.381 9.487 1.00 92.25 222 LYS A O 1
ATOM 1823 N N . CYS A 1 223 ? 7.653 13.992 8.590 1.00 93.50 223 CYS A N 1
ATOM 1824 C CA . CYS A 1 223 ? 7.177 12.800 9.294 1.00 93.50 223 CYS A CA 1
ATOM 1825 C C . CYS A 1 223 ? 7.392 12.912 10.811 1.00 93.50 223 CYS A C 1
ATOM 1827 O O . CYS A 1 223 ? 6.452 12.641 11.562 1.00 93.50 223 CYS A O 1
ATOM 1829 N N . LYS A 1 224 ? 8.578 13.357 11.254 1.00 93.56 224 LYS A N 1
ATOM 1830 C CA . LYS A 1 224 ? 8.914 13.559 12.677 1.00 93.56 224 LYS A CA 1
ATOM 1831 C C . LYS A 1 224 ? 8.048 14.644 13.321 1.00 93.56 224 LYS A C 1
ATOM 1833 O O . LYS A 1 224 ? 7.345 14.368 14.289 1.00 93.56 224 LYS A O 1
ATOM 1838 N N . ASN A 1 225 ? 7.975 15.820 12.699 1.00 93.38 225 ASN A N 1
ATOM 1839 C CA . ASN A 1 225 ? 7.177 16.951 13.185 1.00 93.38 225 ASN A CA 1
ATOM 1840 C C . ASN A 1 225 ? 5.690 16.590 13.316 1.00 93.38 225 ASN A C 1
ATOM 1842 O O . ASN A 1 225 ? 4.987 17.102 14.185 1.00 93.38 225 ASN A O 1
ATOM 1846 N N . LYS A 1 226 ? 5.184 15.695 12.455 1.00 91.81 226 LYS A N 1
ATOM 1847 C CA . LYS A 1 226 ? 3.800 15.217 12.537 1.00 91.81 226 LYS A CA 1
ATOM 1848 C C . LYS A 1 226 ? 3.548 14.376 13.787 1.00 91.81 226 LYS A C 1
ATOM 1850 O O . LYS A 1 226 ? 2.489 14.541 14.387 1.00 91.81 226 LYS A O 1
ATOM 1855 N N . LYS A 1 227 ? 4.505 13.533 14.192 1.00 92.06 227 LYS A N 1
ATOM 1856 C CA . LYS A 1 227 ? 4.407 12.745 15.428 1.00 92.06 227 LYS A CA 1
ATOM 1857 C C . LYS A 1 227 ? 4.282 13.675 16.629 1.00 92.06 227 LYS A C 1
ATOM 1859 O O . LYS A 1 227 ? 3.385 13.488 17.440 1.00 92.06 227 LYS A O 1
ATOM 1864 N N . GLU A 1 228 ? 5.148 14.681 16.705 1.00 91.50 228 GLU A N 1
ATOM 1865 C CA . GLU A 1 228 ? 5.179 15.647 17.807 1.00 91.50 228 GLU A CA 1
ATOM 1866 C C . GLU A 1 228 ? 3.900 16.487 17.861 1.00 91.50 228 GLU A C 1
ATOM 1868 O O . GLU A 1 228 ? 3.252 16.570 18.904 1.00 91.50 228 GLU A O 1
ATOM 1873 N N . LYS A 1 229 ? 3.488 17.050 16.717 1.00 90.38 229 LYS A N 1
ATOM 1874 C CA . LYS A 1 229 ? 2.304 17.911 16.620 1.00 90.38 229 LYS A CA 1
ATOM 1875 C C . LYS A 1 229 ? 1.016 17.195 17.028 1.00 90.38 229 LYS A C 1
ATOM 1877 O O . LYS A 1 229 ? 0.189 17.789 17.711 1.00 90.38 229 LYS A O 1
ATOM 1882 N N . GLU A 1 230 ? 0.835 15.952 16.590 1.00 85.06 230 GLU A N 1
ATOM 1883 C CA . GLU A 1 230 ? -0.403 15.187 16.815 1.00 85.06 230 GLU A CA 1
ATOM 1884 C C . GLU A 1 230 ? -0.293 14.183 17.970 1.00 85.06 230 GLU A C 1
ATOM 1886 O O . GLU A 1 230 ? -1.225 13.417 18.203 1.00 85.06 230 GLU A O 1
ATOM 1891 N N . ARG A 1 231 ? 0.843 14.165 18.682 1.00 82.00 231 ARG A N 1
ATOM 1892 C CA . ARG A 1 231 ? 1.137 13.246 19.796 1.00 82.00 231 ARG A CA 1
ATOM 1893 C C . ARG A 1 231 ? 0.960 11.767 19.425 1.00 82.00 231 ARG A C 1
ATOM 1895 O O . ARG A 1 231 ? 0.439 10.976 20.207 1.00 82.00 231 ARG A O 1
ATOM 1902 N N . CYS A 1 232 ? 1.395 11.385 18.225 1.00 80.56 232 CYS A N 1
ATOM 1903 C CA . CYS A 1 232 ? 1.346 9.991 17.783 1.00 80.56 232 CYS A CA 1
ATOM 1904 C C . CYS A 1 232 ? 2.393 9.134 18.518 1.00 80.56 232 CYS A C 1
ATOM 1906 O O . CYS A 1 232 ? 3.484 9.601 18.844 1.00 80.56 232 CYS A O 1
ATOM 1908 N N . ASN A 1 233 ? 2.115 7.838 18.684 1.00 83.12 233 ASN A N 1
ATOM 1909 C CA . ASN A 1 233 ? 3.064 6.902 19.304 1.00 83.12 233 ASN A CA 1
ATOM 1910 C C . ASN A 1 233 ? 4.305 6.661 18.419 1.00 83.12 233 ASN A C 1
ATOM 1912 O O . ASN A 1 233 ? 5.443 6.673 18.892 1.00 83.12 233 ASN A O 1
ATOM 1916 N N . ASN A 1 234 ? 4.095 6.503 17.109 1.00 88.31 234 ASN A N 1
ATOM 1917 C CA . ASN A 1 234 ? 5.126 6.121 16.140 1.00 88.31 234 ASN A CA 1
ATOM 1918 C C . ASN A 1 234 ? 5.290 7.185 15.047 1.00 88.31 234 ASN A C 1
ATOM 1920 O O . ASN A 1 234 ? 4.320 7.848 14.675 1.00 88.31 234 ASN A O 1
ATOM 1924 N N . VAL A 1 235 ? 6.506 7.321 14.505 1.00 94.44 235 VAL A N 1
ATOM 1925 C CA . VAL A 1 235 ? 6.739 8.107 13.285 1.00 94.44 235 VAL A CA 1
ATOM 1926 C C . VAL A 1 235 ? 6.453 7.217 12.079 1.00 94.44 235 VAL A C 1
ATOM 1928 O O . VAL A 1 235 ? 7.005 6.123 11.977 1.00 94.44 235 VAL A O 1
ATOM 1931 N N . CYS A 1 236 ? 5.612 7.681 11.154 1.00 94.88 236 CYS A N 1
ATOM 1932 C CA . CYS A 1 236 ? 5.385 6.993 9.885 1.00 94.88 236 CYS A CA 1
ATOM 1933 C C . CYS A 1 236 ? 6.250 7.613 8.782 1.00 94.88 236 CYS A C 1
ATOM 1935 O O . CYS A 1 236 ? 5.968 8.719 8.313 1.00 94.88 236 CYS A O 1
ATOM 1937 N N . TYR A 1 237 ? 7.286 6.898 8.344 1.00 94.81 237 TYR A N 1
ATOM 1938 C CA . TYR A 1 237 ? 8.151 7.306 7.230 1.00 94.81 237 TYR A CA 1
ATOM 1939 C C . TYR A 1 237 ? 7.661 6.798 5.869 1.00 94.81 237 TYR A C 1
ATOM 1941 O O . TYR A 1 237 ? 8.177 7.211 4.834 1.00 94.81 237 TYR A O 1
ATOM 1949 N N . LEU A 1 238 ? 6.618 5.965 5.832 1.00 94.44 238 LEU A N 1
ATOM 1950 C CA . LEU A 1 238 ? 6.072 5.411 4.588 1.00 94.44 238 LEU A CA 1
ATOM 1951 C C . LEU A 1 238 ? 5.592 6.507 3.608 1.00 94.44 238 LEU A C 1
ATOM 1953 O O . LEU A 1 238 ? 5.694 6.342 2.394 1.00 94.44 238 LEU A O 1
ATOM 1957 N N . GLY A 1 239 ? 5.150 7.667 4.118 1.00 91.69 239 GLY A N 1
ATOM 1958 C CA . GLY A 1 239 ? 4.723 8.827 3.315 1.00 91.69 239 GLY A CA 1
ATOM 1959 C C . GLY A 1 239 ? 5.864 9.582 2.609 1.00 91.69 239 GLY A C 1
ATOM 1960 O O . GLY A 1 239 ? 5.625 10.493 1.801 1.00 91.69 239 GLY A O 1
ATOM 1961 N N . VAL A 1 240 ? 7.122 9.212 2.878 1.00 91.12 240 VAL A N 1
ATOM 1962 C CA . VAL A 1 240 ? 8.306 9.743 2.185 1.00 91.12 240 VAL A CA 1
ATOM 1963 C C . VAL A 1 240 ? 8.330 9.318 0.712 1.00 91.12 240 VAL A C 1
ATOM 1965 O O . VAL A 1 240 ? 8.855 10.049 -0.124 1.00 91.12 240 VAL A O 1
ATOM 1968 N N . PHE A 1 241 ? 7.695 8.206 0.354 1.00 89.56 241 PHE A N 1
ATOM 1969 C CA . PHE A 1 241 ? 7.745 7.620 -0.986 1.00 89.56 241 PHE A CA 1
ATOM 1970 C C . PHE A 1 241 ? 6.348 7.620 -1.613 1.00 89.56 241 PHE A C 1
ATOM 1972 O O . PHE A 1 241 ? 5.405 7.077 -1.045 1.00 89.56 241 PHE A O 1
ATOM 1979 N N . LYS A 1 242 ? 6.183 8.323 -2.745 1.00 83.00 242 LYS A N 1
ATOM 1980 C CA . LYS A 1 242 ? 4.851 8.627 -3.312 1.00 83.00 242 LYS A CA 1
ATOM 1981 C C . LYS A 1 242 ? 4.247 7.475 -4.111 1.00 83.00 242 LYS A C 1
ATOM 1983 O O . LYS A 1 242 ? 3.040 7.472 -4.299 1.00 83.00 242 LYS A O 1
ATOM 1988 N N . ASN A 1 243 ? 5.067 6.540 -4.584 1.00 87.19 243 ASN A N 1
ATOM 1989 C CA . ASN A 1 243 ? 4.624 5.409 -5.398 1.00 87.19 243 ASN A CA 1
ATOM 1990 C C . ASN A 1 243 ? 4.578 4.103 -4.586 1.00 87.19 243 ASN A C 1
ATOM 1992 O O . ASN A 1 243 ? 4.396 3.019 -5.152 1.00 87.19 243 ASN A O 1
ATOM 1996 N N . TYR A 1 244 ? 4.694 4.227 -3.259 1.00 92.94 244 TYR A N 1
ATOM 1997 C CA . TYR A 1 244 ? 4.709 3.133 -2.293 1.00 92.94 244 TYR A CA 1
ATOM 1998 C C . TYR A 1 244 ? 5.870 2.161 -2.519 1.00 92.94 244 TYR A C 1
ATOM 2000 O O . TYR A 1 244 ? 5.721 0.955 -2.372 1.00 92.94 244 TYR A O 1
ATOM 2008 N N . GLU A 1 245 ? 7.048 2.695 -2.841 1.00 94.00 245 GLU A N 1
ATOM 2009 C CA . GLU A 1 245 ? 8.278 1.928 -3.073 1.00 94.00 245 GLU A CA 1
ATOM 2010 C C . GLU A 1 245 ? 8.648 1.030 -1.876 1.00 94.00 245 GLU A C 1
ATOM 2012 O O . GLU A 1 245 ? 9.208 -0.052 -2.046 1.00 94.00 245 GLU A O 1
ATOM 2017 N N . TRP A 1 246 ? 8.275 1.441 -0.659 1.00 95.25 246 TRP A N 1
ATOM 2018 C CA . TRP A 1 246 ? 8.417 0.642 0.561 1.00 95.25 246 TRP A CA 1
ATOM 2019 C C . TRP A 1 246 ? 7.633 -0.678 0.512 1.00 95.25 246 TRP A C 1
ATOM 2021 O O . TRP A 1 246 ? 8.075 -1.666 1.094 1.00 95.25 246 TRP A O 1
ATOM 2031 N N . LEU A 1 247 ? 6.493 -0.715 -0.185 1.00 95.62 247 LEU A N 1
ATOM 2032 C CA . LEU A 1 247 ? 5.667 -1.913 -0.324 1.00 95.62 247 LEU A CA 1
ATOM 2033 C C . LEU A 1 247 ? 6.320 -2.907 -1.284 1.00 95.62 247 LEU A C 1
ATOM 2035 O O . LEU A 1 247 ? 6.312 -4.109 -1.027 1.00 95.62 247 LEU A O 1
ATOM 2039 N N . ASP A 1 248 ? 6.925 -2.404 -2.362 1.00 96.06 248 ASP A N 1
ATOM 2040 C CA . ASP A 1 248 ? 7.679 -3.228 -3.308 1.00 96.06 248 ASP A CA 1
ATOM 2041 C C . ASP A 1 248 ? 8.916 -3.844 -2.642 1.00 96.06 248 ASP A C 1
ATOM 2043 O O . ASP A 1 248 ? 9.165 -5.041 -2.795 1.00 96.06 248 ASP A O 1
ATOM 2047 N N . LEU A 1 249 ? 9.644 -3.052 -1.843 1.00 96.88 249 LEU A N 1
ATOM 2048 C CA . LEU A 1 249 ? 10.772 -3.536 -1.047 1.00 96.88 249 LEU A CA 1
ATOM 2049 C C . LEU A 1 249 ? 10.335 -4.602 -0.034 1.00 96.88 249 LEU A C 1
ATOM 2051 O O . LEU A 1 249 ? 10.947 -5.666 0.024 1.00 96.88 249 LEU A O 1
ATOM 2055 N N . ALA A 1 250 ? 9.273 -4.341 0.735 1.00 97.25 250 ALA A N 1
ATOM 2056 C CA . ALA A 1 250 ? 8.765 -5.278 1.737 1.00 97.25 250 ALA A CA 1
ATOM 2057 C C . ALA A 1 250 ? 8.336 -6.613 1.107 1.00 97.25 250 ALA A C 1
ATOM 2059 O O . ALA A 1 250 ? 8.724 -7.673 1.593 1.00 97.25 250 ALA A O 1
ATOM 2060 N N . LEU A 1 251 ? 7.598 -6.574 -0.010 1.00 96.06 251 LEU A N 1
ATOM 2061 C CA . LEU A 1 251 ? 7.194 -7.775 -0.74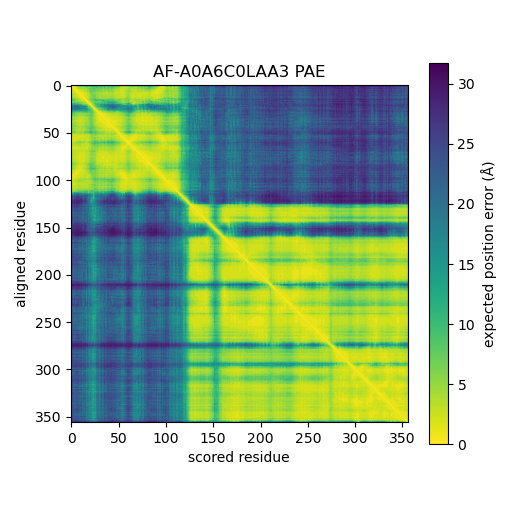9 1.00 96.06 251 LEU A CA 1
ATOM 2062 C C . LEU A 1 251 ? 8.400 -8.550 -1.281 1.00 96.06 251 LEU A C 1
ATOM 2064 O O . LE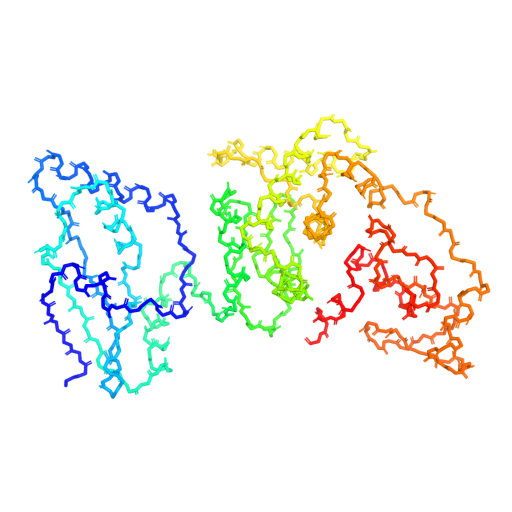U A 1 251 ? 8.469 -9.767 -1.120 1.00 96.06 251 LEU A O 1
ATOM 2068 N N . HIS A 1 252 ? 9.351 -7.860 -1.911 1.00 96.00 252 HIS A N 1
ATOM 2069 C CA . HIS A 1 252 ? 10.546 -8.496 -2.453 1.00 96.00 252 HIS A CA 1
ATOM 2070 C C . HIS A 1 252 ? 11.373 -9.167 -1.356 1.00 96.00 252 HIS A C 1
ATOM 2072 O O . HIS A 1 252 ? 11.771 -10.322 -1.508 1.00 96.00 252 HIS A O 1
ATOM 2078 N N . ALA A 1 253 ? 11.591 -8.468 -0.244 1.00 97.31 253 ALA A N 1
ATOM 2079 C CA . ALA A 1 253 ? 12.350 -8.988 0.878 1.00 97.31 253 ALA A CA 1
ATOM 2080 C C . ALA A 1 253 ? 11.658 -10.193 1.523 1.00 97.31 253 ALA A C 1
ATOM 2082 O O . ALA A 1 253 ? 12.308 -11.203 1.764 1.00 97.31 253 ALA A O 1
ATOM 2083 N N . LEU A 1 254 ? 10.338 -10.132 1.715 1.00 96.62 254 LEU A N 1
ATOM 2084 C CA . LEU A 1 254 ? 9.552 -11.235 2.263 1.00 96.62 254 LEU A CA 1
ATOM 2085 C C . LEU A 1 254 ? 9.614 -12.492 1.384 1.00 96.62 254 LEU A C 1
ATOM 2087 O O . LEU A 1 254 ? 9.861 -13.591 1.882 1.00 96.62 254 LEU A O 1
ATOM 2091 N N . ILE A 1 255 ? 9.377 -12.338 0.079 1.00 94.81 255 ILE A N 1
ATOM 2092 C CA . ILE A 1 255 ? 9.332 -13.460 -0.872 1.00 94.81 255 ILE A CA 1
ATOM 2093 C C . ILE A 1 255 ? 10.702 -14.135 -0.971 1.00 94.81 255 ILE A C 1
ATOM 2095 O O . ILE A 1 255 ? 10.786 -15.360 -1.012 1.00 94.81 255 ILE A O 1
ATOM 2099 N N . ASN A 1 256 ? 11.775 -13.344 -0.950 1.00 94.56 256 ASN A N 1
ATOM 2100 C CA . ASN A 1 256 ? 13.145 -13.842 -1.067 1.00 94.56 256 ASN A CA 1
ATOM 2101 C C . ASN A 1 256 ? 13.817 -14.094 0.294 1.00 94.56 256 ASN A C 1
ATOM 2103 O O . ASN A 1 256 ? 14.995 -14.431 0.331 1.00 94.56 256 ASN A O 1
ATOM 2107 N N . SER A 1 257 ? 13.082 -13.949 1.404 1.00 95.19 257 SER A N 1
ATOM 2108 C CA . SER A 1 257 ? 13.590 -14.099 2.779 1.00 95.19 257 SER A CA 1
ATOM 2109 C C . SER A 1 257 ? 14.869 -13.287 3.049 1.00 95.19 257 SER A C 1
ATOM 2111 O O . SER A 1 257 ? 15.817 -13.770 3.663 1.00 95.19 257 SER A O 1
ATOM 2113 N N . LEU A 1 258 ? 14.899 -12.049 2.556 1.00 95.69 258 LEU A N 1
ATOM 2114 C CA . LEU A 1 258 ? 16.008 -11.110 2.723 1.00 95.69 258 LEU A CA 1
ATOM 2115 C C . LEU A 1 258 ? 15.799 -10.255 3.974 1.00 95.69 258 LEU A C 1
ATOM 2117 O O . LEU A 1 258 ? 14.669 -10.027 4.396 1.00 95.69 258 LEU A O 1
ATOM 2121 N N . ASP A 1 259 ? 16.886 -9.736 4.534 1.00 95.50 259 ASP A N 1
ATOM 2122 C CA . ASP A 1 259 ? 16.843 -8.759 5.622 1.00 95.50 259 ASP A CA 1
ATOM 2123 C C . ASP A 1 259 ? 16.859 -7.335 5.047 1.00 95.50 259 ASP A C 1
ATOM 2125 O O . ASP A 1 259 ? 17.743 -6.978 4.261 1.00 95.50 259 ASP A O 1
ATOM 2129 N N . ILE A 1 260 ? 15.885 -6.515 5.453 1.00 96.06 260 ILE A N 1
ATOM 2130 C CA . ILE A 1 260 ? 15.748 -5.118 5.028 1.00 96.06 260 ILE A CA 1
ATOM 2131 C C . ILE A 1 260 ? 16.997 -4.296 5.352 1.00 96.06 260 ILE A C 1
ATOM 2133 O O . ILE A 1 260 ? 17.376 -3.450 4.544 1.00 96.06 260 ILE A O 1
ATOM 2137 N N . SER A 1 261 ? 17.664 -4.545 6.479 1.00 92.12 261 SER A N 1
ATOM 2138 C CA . SER A 1 261 ? 18.879 -3.815 6.860 1.00 92.12 261 SER A CA 1
ATOM 2139 C C . SER A 1 261 ? 20.013 -3.998 5.843 1.00 92.12 261 SER A C 1
ATOM 2141 O O . SER A 1 261 ? 20.756 -3.054 5.569 1.00 92.12 261 SER A O 1
ATOM 2143 N N . ASN A 1 262 ? 20.079 -5.171 5.207 1.00 92.38 262 ASN A N 1
ATOM 2144 C CA . ASN A 1 262 ? 21.112 -5.521 4.234 1.00 92.38 262 ASN A CA 1
ATOM 2145 C C . ASN A 1 262 ? 20.822 -4.968 2.833 1.00 92.38 262 ASN A C 1
ATOM 2147 O O . ASN A 1 262 ? 21.747 -4.624 2.097 1.00 92.38 262 ASN A O 1
ATOM 2151 N N . ILE A 1 263 ? 19.548 -4.883 2.443 1.00 93.50 263 ILE A N 1
ATOM 2152 C CA . ILE A 1 263 ? 19.163 -4.482 1.078 1.00 93.50 263 ILE A CA 1
ATOM 2153 C C . ILE A 1 263 ? 18.640 -3.046 0.981 1.00 93.50 263 ILE A C 1
ATOM 2155 O O . ILE A 1 263 ? 18.646 -2.467 -0.106 1.00 93.50 263 ILE A O 1
ATOM 2159 N N . GLY A 1 264 ? 18.212 -2.454 2.098 1.00 91.12 264 GLY A N 1
ATOM 2160 C CA . GLY A 1 264 ? 17.546 -1.155 2.145 1.00 91.12 264 GLY A CA 1
ATOM 2161 C C . GLY A 1 264 ? 18.414 -0.034 1.587 1.00 91.12 264 GLY A C 1
ATOM 2162 O O . GLY A 1 264 ? 17.933 0.762 0.783 1.00 91.12 264 GLY A O 1
ATOM 2163 N N . MET A 1 265 ? 19.709 -0.020 1.924 1.00 87.88 265 MET A N 1
ATOM 2164 C CA . MET A 1 265 ? 20.629 1.024 1.457 1.00 87.88 265 MET A CA 1
ATOM 2165 C C . MET A 1 265 ? 20.723 1.023 -0.062 1.00 87.88 265 MET A C 1
ATOM 2167 O O . MET A 1 265 ? 20.484 2.051 -0.689 1.00 87.88 265 MET A O 1
ATOM 2171 N N . ARG A 1 266 ? 21.005 -0.141 -0.653 1.00 88.19 266 ARG A N 1
ATOM 2172 C CA . ARG A 1 266 ? 21.118 -0.288 -2.105 1.00 88.19 266 ARG A CA 1
ATOM 2173 C C . ARG A 1 266 ? 19.794 0.013 -2.804 1.00 88.19 266 ARG A C 1
ATOM 2175 O O . ARG A 1 266 ? 19.785 0.720 -3.805 1.00 88.19 266 ARG A O 1
ATOM 2182 N N . PHE A 1 267 ? 18.678 -0.486 -2.271 1.00 91.75 267 PHE A N 1
ATOM 2183 C CA . PHE A 1 267 ? 17.357 -0.241 -2.845 1.00 91.75 267 PHE A CA 1
ATOM 2184 C C . PHE A 1 267 ? 17.025 1.254 -2.882 1.00 91.75 267 PHE A C 1
ATOM 2186 O O . PHE A 1 267 ? 16.676 1.790 -3.933 1.00 91.75 267 PHE A O 1
ATOM 2193 N N . PHE A 1 268 ? 17.156 1.949 -1.749 1.00 87.56 268 PHE A N 1
ATOM 2194 C CA . PHE A 1 268 ? 16.831 3.369 -1.693 1.00 87.56 268 PHE A CA 1
ATOM 2195 C C . PHE A 1 268 ? 17.871 4.225 -2.417 1.00 87.56 268 PHE A C 1
ATOM 2197 O O . PHE A 1 268 ? 17.487 5.217 -3.021 1.00 87.56 268 PHE A O 1
ATOM 2204 N N . GLN A 1 269 ? 19.144 3.829 -2.479 1.00 84.00 269 GLN A N 1
ATOM 2205 C CA . GLN A 1 269 ? 20.109 4.455 -3.389 1.00 84.00 269 GLN A CA 1
ATOM 2206 C C . GLN A 1 269 ? 19.643 4.361 -4.843 1.00 84.00 269 GLN A C 1
ATOM 2208 O O . GLN A 1 269 ? 19.559 5.391 -5.501 1.00 84.00 269 GLN A O 1
ATOM 2213 N N . ASP A 1 270 ? 19.232 3.183 -5.319 1.00 84.50 270 ASP A N 1
ATOM 2214 C CA . ASP A 1 270 ? 18.726 3.015 -6.687 1.00 84.50 270 ASP A CA 1
ATOM 2215 C C . ASP A 1 270 ? 17.458 3.851 -6.951 1.00 84.50 270 ASP A C 1
ATOM 2217 O O . ASP A 1 270 ? 17.238 4.308 -8.078 1.00 84.50 270 ASP A O 1
ATOM 2221 N N . VAL A 1 271 ? 16.605 4.054 -5.940 1.00 85.94 271 VAL A N 1
ATOM 2222 C CA . VAL A 1 271 ? 15.388 4.886 -6.022 1.00 85.94 271 VAL A CA 1
ATOM 2223 C C . VAL A 1 271 ? 15.722 6.383 -6.051 1.00 85.94 271 VAL A C 1
ATOM 2225 O O . VAL A 1 271 ? 15.152 7.121 -6.861 1.00 85.94 271 VAL A O 1
ATOM 2228 N N . LEU A 1 272 ? 16.627 6.825 -5.175 1.00 78.12 272 LEU A N 1
ATOM 2229 C CA . LEU A 1 272 ? 16.940 8.231 -4.904 1.00 78.12 272 LEU A CA 1
ATOM 2230 C C . LEU A 1 272 ? 17.996 8.787 -5.870 1.00 78.12 272 LEU A C 1
ATOM 2232 O O . LEU A 1 272 ? 17.820 9.863 -6.439 1.00 78.12 272 LEU A O 1
ATOM 2236 N N . VAL A 1 273 ? 19.069 8.032 -6.093 1.00 72.06 273 VAL A N 1
ATOM 2237 C CA . VAL A 1 273 ? 20.253 8.424 -6.860 1.00 72.06 273 VAL A CA 1
ATOM 2238 C C . VAL A 1 273 ? 20.249 7.676 -8.191 1.00 72.06 273 VAL A C 1
ATOM 2240 O O . VAL A 1 273 ? 20.586 6.502 -8.292 1.00 72.06 273 VAL A O 1
ATOM 2243 N N . LYS A 1 274 ? 19.850 8.364 -9.265 1.00 64.75 274 LYS A N 1
ATOM 2244 C CA . LYS A 1 274 ? 19.725 7.755 -10.606 1.00 64.75 274 LYS A CA 1
ATOM 2245 C C . LYS A 1 274 ? 21.045 7.656 -11.381 1.00 64.75 274 LYS A C 1
ATOM 2247 O O . LYS A 1 274 ? 21.029 7.141 -12.497 1.00 64.75 274 LYS A O 1
ATOM 2252 N N . ASN A 1 275 ? 22.146 8.165 -10.827 1.00 56.06 275 ASN A N 1
ATOM 2253 C CA . ASN A 1 275 ? 23.371 8.454 -11.580 1.00 56.06 275 ASN A CA 1
ATOM 2254 C C . ASN A 1 275 ? 24.164 7.205 -12.005 1.00 56.06 275 ASN A C 1
ATOM 2256 O O . ASN A 1 275 ? 24.848 7.271 -13.019 1.00 56.06 275 ASN A O 1
ATOM 2260 N N . ASP A 1 276 ? 23.989 6.064 -11.331 1.00 58.84 276 ASP A N 1
ATOM 2261 C CA . ASP A 1 276 ? 24.741 4.831 -11.631 1.00 58.84 276 ASP A CA 1
ATOM 2262 C C . ASP A 1 276 ? 23.935 3.783 -12.415 1.00 58.84 276 ASP A C 1
ATOM 2264 O O . ASP A 1 276 ? 24.359 2.636 -12.593 1.00 58.84 276 ASP A O 1
ATOM 2268 N N . ARG A 1 277 ? 22.746 4.145 -12.914 1.00 69.00 277 ARG A N 1
ATOM 2269 C CA . ARG A 1 277 ? 21.929 3.202 -13.684 1.00 69.00 277 ARG A CA 1
ATOM 2270 C C . ARG A 1 277 ? 22.576 2.936 -15.039 1.00 69.00 277 ARG A C 1
ATOM 2272 O O . ARG A 1 277 ? 22.734 3.844 -15.852 1.00 69.00 277 ARG A O 1
ATOM 2279 N N . LYS A 1 278 ? 22.882 1.664 -15.312 1.00 77.12 278 LYS A N 1
ATOM 2280 C CA . LYS A 1 278 ? 23.392 1.227 -16.616 1.00 77.12 278 LYS A CA 1
ATOM 2281 C C . LYS A 1 278 ? 22.423 1.634 -17.725 1.00 77.12 278 LYS A C 1
ATOM 2283 O O . LYS A 1 278 ? 21.250 1.257 -17.713 1.00 77.12 278 LYS A O 1
ATOM 2288 N N . THR A 1 279 ? 22.930 2.383 -18.698 1.00 85.69 279 THR A N 1
ATOM 2289 C CA . THR A 1 279 ? 22.174 2.745 -19.896 1.00 85.69 279 THR A CA 1
ATOM 2290 C C . THR A 1 279 ? 21.848 1.489 -20.695 1.00 85.69 279 THR A C 1
ATOM 2292 O O . THR A 1 279 ? 22.735 0.687 -20.987 1.00 85.69 279 THR A O 1
ATOM 2295 N N . ILE A 1 280 ? 20.581 1.337 -21.085 1.00 88.69 280 ILE A N 1
ATOM 2296 C CA . ILE A 1 280 ? 20.157 0.247 -21.967 1.00 88.69 280 ILE A CA 1
ATOM 2297 C C . ILE A 1 280 ? 20.801 0.462 -23.343 1.00 88.69 280 ILE A C 1
ATOM 2299 O O . ILE A 1 280 ? 20.541 1.497 -23.967 1.00 88.69 280 ILE A O 1
ATOM 2303 N N . PRO A 1 281 ? 21.621 -0.484 -23.845 1.00 92.19 281 PRO A N 1
ATOM 2304 C CA . PRO A 1 281 ? 22.265 -0.336 -25.141 1.00 92.19 281 PRO A CA 1
ATOM 2305 C C . PRO A 1 281 ? 21.241 -0.166 -26.263 1.00 92.19 281 PRO A C 1
ATOM 2307 O O . PRO A 1 281 ? 20.200 -0.828 -26.279 1.00 92.19 281 PRO A O 1
ATOM 2310 N N . TYR A 1 282 ? 21.566 0.674 -27.245 1.00 91.62 282 TYR A N 1
ATOM 2311 C CA . TYR A 1 282 ? 20.686 0.947 -28.384 1.00 91.62 282 TYR A CA 1
ATOM 2312 C C . TYR A 1 282 ? 20.291 -0.324 -29.153 1.00 91.62 282 TYR A C 1
ATOM 2314 O O . TYR A 1 282 ? 19.143 -0.471 -29.566 1.00 91.62 282 TYR A O 1
ATOM 2322 N N . GLU A 1 283 ? 21.209 -1.283 -29.273 1.00 93.75 283 GLU A N 1
ATOM 2323 C CA . GLU A 1 283 ? 20.935 -2.560 -29.933 1.00 93.75 283 GLU A CA 1
ATOM 2324 C C . GLU A 1 283 ? 19.880 -3.386 -29.184 1.00 93.75 283 GLU A C 1
ATOM 2326 O O . GLU A 1 283 ? 18.959 -3.943 -29.781 1.00 93.75 283 GLU A O 1
ATOM 2331 N N . LEU A 1 284 ? 19.937 -3.403 -27.849 1.00 94.50 284 LEU A N 1
ATOM 2332 C CA . LEU A 1 284 ? 18.908 -4.055 -27.044 1.00 94.50 284 LEU A CA 1
ATOM 2333 C C . LEU A 1 284 ? 17.570 -3.309 -27.153 1.00 94.50 284 LEU A C 1
ATOM 2335 O O . LEU A 1 284 ? 16.530 -3.953 -27.271 1.00 94.50 284 LEU A O 1
ATOM 2339 N N . LYS A 1 285 ? 17.591 -1.969 -27.191 1.00 93.50 285 LYS A N 1
ATOM 2340 C CA . LYS A 1 285 ? 16.400 -1.137 -27.432 1.00 93.50 285 LYS A CA 1
ATOM 2341 C C . LYS A 1 285 ? 15.719 -1.500 -28.759 1.00 93.50 285 LYS A C 1
ATOM 2343 O O . LYS A 1 285 ? 14.506 -1.703 -28.781 1.00 93.50 285 LYS A O 1
ATOM 2348 N N . LYS A 1 286 ? 16.489 -1.647 -29.844 1.00 93.69 286 LYS A N 1
ATOM 2349 C CA . LYS A 1 286 ? 15.980 -2.125 -31.139 1.00 93.69 286 LYS A CA 1
ATOM 2350 C C . LYS A 1 286 ? 15.372 -3.514 -31.021 1.00 93.69 286 LYS A C 1
ATOM 2352 O O . LYS A 1 286 ? 14.226 -3.705 -31.401 1.00 93.69 286 LYS A O 1
ATOM 2357 N N . ARG A 1 287 ? 16.084 -4.474 -30.429 1.00 95.50 287 ARG A N 1
ATOM 2358 C CA . ARG A 1 287 ? 15.575 -5.846 -30.265 1.00 95.50 287 ARG A CA 1
ATOM 2359 C C . ARG A 1 287 ? 14.255 -5.902 -29.491 1.00 95.50 287 ARG A C 1
ATOM 2361 O O . ARG A 1 287 ? 13.375 -6.674 -29.862 1.00 95.50 287 ARG A O 1
ATOM 2368 N N . VAL A 1 288 ? 14.093 -5.070 -28.458 1.00 95.88 288 VAL A N 1
ATOM 2369 C CA . VAL A 1 288 ? 12.816 -4.912 -27.739 1.00 95.88 288 VAL A CA 1
ATOM 2370 C C . VAL A 1 288 ? 11.731 -4.388 -28.682 1.00 95.88 288 VAL A C 1
ATOM 2372 O O . VAL A 1 288 ? 10.663 -4.987 -28.754 1.00 95.88 288 VAL A O 1
ATOM 2375 N N . TRP A 1 289 ? 12.000 -3.327 -29.450 1.00 95.12 289 TRP A N 1
ATOM 2376 C CA . TRP A 1 289 ? 11.039 -2.790 -30.424 1.00 95.12 289 TRP A CA 1
ATOM 2377 C C . TRP A 1 289 ? 10.600 -3.836 -31.452 1.00 95.12 289 TRP A C 1
ATOM 2379 O O . TRP A 1 289 ? 9.405 -4.044 -31.652 1.00 95.12 289 TRP A O 1
ATOM 2389 N N . HIS A 1 290 ? 11.572 -4.528 -32.048 1.00 93.50 290 HIS A N 1
ATOM 2390 C CA . HIS A 1 290 ? 11.362 -5.579 -33.040 1.00 93.50 290 HIS A CA 1
ATOM 2391 C C . HIS A 1 290 ? 10.436 -6.676 -32.494 1.00 93.50 290 HIS A C 1
ATOM 2393 O O . HIS A 1 290 ? 9.482 -7.067 -33.160 1.00 93.50 290 HIS A O 1
ATOM 2399 N N . LYS A 1 291 ? 10.686 -7.132 -31.258 1.00 94.75 291 LYS A N 1
ATOM 2400 C CA . LYS A 1 291 ? 9.920 -8.204 -30.607 1.00 94.75 291 LYS A CA 1
ATOM 2401 C C . LYS A 1 291 ? 8.435 -7.872 -30.433 1.00 94.75 291 LYS A C 1
ATOM 2403 O O . LYS A 1 291 ? 7.615 -8.777 -30.528 1.00 94.75 291 LYS A O 1
ATOM 2408 N N . TYR A 1 292 ? 8.092 -6.619 -30.128 1.00 93.88 292 TYR A N 1
ATOM 2409 C CA . TYR A 1 292 ? 6.719 -6.252 -29.753 1.00 93.88 292 TYR A CA 1
ATOM 2410 C C . TYR A 1 292 ? 5.953 -5.477 -30.829 1.00 93.88 292 TYR A C 1
ATOM 2412 O O . TYR A 1 292 ? 4.730 -5.419 -30.753 1.00 93.88 292 TYR A O 1
ATOM 2420 N N . ASN A 1 293 ? 6.643 -4.900 -31.815 1.00 91.00 293 ASN A N 1
ATOM 2421 C CA . ASN A 1 293 ? 6.024 -4.100 -32.874 1.00 91.00 293 ASN A CA 1
ATOM 2422 C C . ASN A 1 293 ? 6.371 -4.598 -34.289 1.00 91.00 293 ASN A C 1
ATOM 2424 O O . ASN A 1 293 ? 6.119 -3.878 -35.242 1.00 91.00 293 ASN A O 1
ATOM 2428 N N . ASN A 1 294 ? 6.984 -5.780 -34.452 1.00 86.50 294 ASN A N 1
ATOM 2429 C CA . ASN A 1 294 ? 7.290 -6.392 -35.759 1.00 86.50 294 ASN A CA 1
ATOM 2430 C C . ASN A 1 294 ? 8.021 -5.470 -36.767 1.00 86.50 294 ASN A C 1
ATOM 2432 O O . ASN A 1 294 ? 7.871 -5.634 -37.972 1.00 86.50 294 ASN A O 1
ATOM 2436 N N . ASN A 1 295 ? 8.833 -4.522 -36.285 1.00 78.38 295 ASN A N 1
ATOM 2437 C CA . ASN A 1 295 ? 9.518 -3.478 -37.077 1.00 78.38 295 ASN A CA 1
ATOM 2438 C C . ASN A 1 295 ? 8.646 -2.397 -37.695 1.00 78.38 295 ASN A C 1
ATOM 2440 O O . ASN A 1 295 ? 9.154 -1.595 -38.482 1.00 78.38 295 ASN A O 1
ATOM 2444 N N . ASP A 1 296 ? 7.390 -2.296 -37.288 1.00 87.31 296 ASP A N 1
ATOM 2445 C CA . ASP A 1 296 ? 6.582 -1.156 -37.669 1.00 87.31 296 ASP A CA 1
ATOM 2446 C C . ASP A 1 296 ? 7.218 0.137 -37.144 1.00 87.31 296 ASP A C 1
ATOM 2448 O O . ASP A 1 296 ? 7.764 0.201 -36.035 1.00 87.31 296 ASP A O 1
ATOM 2452 N N . MET A 1 297 ? 7.139 1.201 -37.947 1.00 85.50 297 MET A N 1
ATOM 2453 C CA . MET A 1 297 ? 7.600 2.530 -37.527 1.00 85.50 297 MET A CA 1
ATOM 2454 C C . MET A 1 297 ? 6.765 3.089 -36.369 1.00 85.50 297 MET A C 1
ATOM 2456 O O . MET A 1 297 ? 7.221 3.970 -35.642 1.00 85.50 297 MET A O 1
ATOM 2460 N N . ILE A 1 298 ? 5.544 2.575 -36.199 1.00 92.00 298 ILE A N 1
ATOM 2461 C CA . ILE A 1 298 ? 4.600 2.996 -35.173 1.00 92.00 298 ILE A CA 1
ATOM 2462 C C . ILE A 1 298 ? 4.260 1.790 -34.307 1.00 92.00 298 ILE A C 1
ATOM 2464 O O . ILE A 1 298 ? 3.619 0.846 -34.754 1.00 92.00 298 ILE A O 1
ATOM 2468 N N . GLY A 1 299 ? 4.664 1.864 -33.047 1.00 93.81 299 GLY A N 1
ATOM 2469 C CA . GLY A 1 299 ? 4.281 0.930 -32.002 1.00 93.81 299 GLY A CA 1
ATOM 2470 C C . GLY A 1 299 ? 3.356 1.589 -30.990 1.00 93.81 299 GLY A C 1
ATOM 2471 O O . GLY A 1 299 ? 2.822 2.685 -31.199 1.00 93.81 299 GLY A O 1
ATOM 2472 N N . LYS A 1 300 ? 3.202 0.945 -29.837 1.00 94.31 300 LYS A N 1
ATOM 2473 C CA . LYS A 1 300 ? 2.431 1.497 -28.722 1.00 94.31 300 LYS A CA 1
ATOM 2474 C C . LYS A 1 300 ? 3.131 1.313 -27.387 1.00 94.31 300 LYS A C 1
ATOM 2476 O O . LYS A 1 300 ? 3.885 0.366 -27.180 1.00 94.31 300 LYS A O 1
ATOM 2481 N N . CYS A 1 301 ? 2.861 2.230 -26.466 1.00 95.62 301 CYS A N 1
ATOM 2482 C CA . CYS A 1 301 ? 3.243 2.082 -25.073 1.00 95.62 301 CYS A CA 1
ATOM 2483 C C . CYS A 1 301 ? 2.542 0.853 -24.499 1.00 95.62 301 CYS A C 1
ATOM 2485 O O . CYS A 1 301 ? 1.316 0.778 -24.527 1.00 95.62 301 CYS A O 1
ATOM 2487 N N . TYR A 1 302 ? 3.301 -0.070 -23.913 1.00 96.12 302 TYR A N 1
ATOM 2488 C CA . TYR A 1 302 ? 2.730 -1.261 -23.297 1.00 96.12 302 TYR A CA 1
ATOM 2489 C C . TYR A 1 302 ? 1.739 -0.923 -22.175 1.00 96.12 302 TYR A C 1
ATOM 2491 O O . TYR A 1 302 ? 0.796 -1.676 -21.956 1.00 96.12 302 TYR A O 1
ATOM 2499 N N . VAL A 1 303 ? 1.937 0.194 -21.467 1.00 95.25 303 VAL A N 1
ATOM 2500 C CA . VAL A 1 303 ? 1.106 0.595 -20.322 1.00 95.25 303 VAL A CA 1
ATOM 2501 C C . VAL A 1 303 ? -0.177 1.296 -20.767 1.00 95.25 303 VAL A C 1
ATOM 2503 O O . VAL A 1 303 ? -1.259 0.819 -20.453 1.00 95.25 303 VAL A O 1
ATOM 2506 N N . CYS A 1 304 ? -0.056 2.416 -21.484 1.00 94.06 304 CYS A N 1
ATOM 2507 C CA . CYS A 1 304 ? -1.179 3.318 -21.769 1.00 94.06 304 CYS A CA 1
ATOM 2508 C C . CYS A 1 304 ? -1.661 3.293 -23.226 1.00 94.06 304 CYS A C 1
ATOM 2510 O O . CYS A 1 304 ? -2.412 4.176 -23.627 1.00 94.06 304 CYS A O 1
ATOM 2512 N N . ASP A 1 305 ? -1.152 2.367 -24.045 1.00 93.75 305 ASP A N 1
ATOM 2513 C CA . ASP A 1 305 ? -1.470 2.209 -25.473 1.00 93.75 305 ASP A CA 1
ATOM 2514 C C . ASP A 1 305 ? -1.233 3.462 -26.351 1.00 93.75 305 ASP A C 1
ATOM 2516 O O . ASP A 1 305 ? -1.528 3.456 -27.547 1.00 93.75 305 ASP A O 1
ATOM 2520 N N . LYS A 1 306 ? -0.619 4.527 -25.810 1.00 94.19 306 LYS A N 1
ATOM 2521 C CA . LYS A 1 306 ? -0.188 5.708 -26.574 1.00 94.19 306 LYS A CA 1
ATOM 2522 C C . LYS A 1 306 ? 0.702 5.272 -27.739 1.00 94.19 306 LYS A C 1
ATOM 2524 O O . LYS A 1 306 ? 1.675 4.554 -27.515 1.00 94.19 306 LYS A O 1
ATOM 2529 N N . LYS A 1 307 ? 0.416 5.759 -28.950 1.00 95.62 307 LYS A N 1
ATOM 2530 C CA . LYS A 1 307 ? 1.264 5.542 -30.133 1.00 95.62 307 LYS A CA 1
ATOM 2531 C C . LYS A 1 307 ? 2.687 6.052 -29.883 1.00 95.62 307 LYS A C 1
ATOM 2533 O O . LYS A 1 307 ? 2.864 7.150 -29.352 1.00 95.62 307 LYS A O 1
ATOM 2538 N N . LEU A 1 308 ? 3.677 5.252 -30.259 1.00 94.94 308 LEU A N 1
ATOM 2539 C CA . LEU A 1 308 ? 5.100 5.552 -30.115 1.00 94.94 308 LEU A CA 1
ATOM 2540 C C . LEU A 1 308 ? 5.813 5.375 -31.452 1.00 94.94 308 LEU A C 1
ATOM 2542 O O . LEU A 1 308 ? 5.483 4.477 -32.218 1.00 94.94 308 LEU A O 1
ATOM 2546 N N . ASP A 1 309 ? 6.825 6.201 -31.676 1.00 93.00 309 ASP A N 1
ATOM 2547 C CA . ASP A 1 309 ? 7.909 5.959 -32.626 1.00 93.00 309 ASP A CA 1
ATOM 2548 C C . ASP A 1 309 ? 9.087 5.342 -31.842 1.00 93.00 309 ASP A C 1
ATOM 2550 O O . ASP A 1 309 ? 9.241 5.597 -30.640 1.00 93.00 309 ASP A O 1
ATOM 2554 N N . ILE A 1 310 ? 9.934 4.540 -32.491 1.00 89.81 310 ILE A N 1
ATOM 2555 C CA . ILE A 1 310 ? 11.133 3.946 -31.875 1.00 89.81 310 ILE A CA 1
ATOM 2556 C C . ILE A 1 310 ? 12.044 4.999 -31.215 1.00 89.81 310 ILE A C 1
ATOM 2558 O O . ILE A 1 310 ? 12.694 4.716 -30.199 1.00 89.81 310 ILE A O 1
ATOM 2562 N N . LYS A 1 311 ? 12.076 6.226 -31.753 1.00 89.25 311 LYS A N 1
ATOM 2563 C CA . LYS A 1 311 ? 12.850 7.345 -31.189 1.00 89.25 311 LYS A CA 1
ATOM 2564 C C . LYS A 1 311 ? 12.277 7.851 -29.861 1.00 89.25 311 LYS A C 1
ATOM 2566 O O . LYS A 1 311 ? 13.045 8.200 -28.968 1.00 89.25 311 LYS A O 1
ATOM 2571 N N . ASP A 1 312 ? 10.954 7.811 -29.714 1.00 89.75 312 ASP A N 1
ATOM 2572 C CA . ASP A 1 312 ? 10.209 8.319 -28.555 1.00 89.75 312 ASP A CA 1
ATOM 2573 C C . ASP A 1 312 ? 9.973 7.241 -27.484 1.00 89.75 312 ASP A C 1
ATOM 2575 O O . ASP A 1 312 ? 9.531 7.534 -26.368 1.00 89.75 312 ASP A O 1
ATOM 2579 N N . MET A 1 313 ? 10.257 5.983 -27.824 1.00 92.38 313 MET A N 1
ATOM 2580 C CA . MET A 1 313 ? 10.171 4.848 -26.916 1.00 92.38 313 MET A CA 1
ATOM 2581 C C . MET A 1 313 ? 11.264 4.901 -25.836 1.00 92.38 313 MET A C 1
ATOM 2583 O O . MET A 1 313 ? 12.436 5.135 -26.129 1.00 92.38 313 MET A O 1
ATOM 2587 N N . GLU A 1 314 ? 10.898 4.547 -24.608 1.00 93.88 314 GLU A N 1
ATOM 2588 C CA . GLU A 1 314 ? 11.799 4.087 -23.549 1.00 93.88 314 GLU A CA 1
ATOM 2589 C C . GLU A 1 314 ? 11.662 2.567 -23.345 1.00 93.88 314 GLU A C 1
ATOM 2591 O O . GLU A 1 314 ? 10.617 1.977 -23.623 1.00 93.88 314 GLU A O 1
ATOM 2596 N N . CYS A 1 315 ? 12.694 1.919 -22.807 1.00 94.62 315 CYS A N 1
ATOM 2597 C CA . CYS A 1 315 ? 12.593 0.524 -22.375 1.00 94.62 315 CYS A CA 1
ATOM 2598 C C . CYS A 1 315 ? 12.241 0.474 -20.883 1.00 94.62 315 CYS A C 1
ATOM 2600 O O . CYS A 1 315 ? 13.091 0.738 -20.030 1.00 94.62 315 CYS A O 1
ATOM 2602 N N . GLY A 1 316 ? 10.989 0.136 -20.574 1.00 94.25 316 GLY A N 1
ATOM 2603 C CA . GLY A 1 316 ? 10.547 -0.096 -19.200 1.00 94.25 316 GLY A CA 1
ATOM 2604 C C . GLY A 1 316 ? 10.901 -1.506 -18.746 1.00 94.25 316 GLY A C 1
ATOM 2605 O O . GLY A 1 316 ? 10.672 -2.460 -19.489 1.00 94.25 316 GLY A O 1
ATOM 2606 N N . HIS A 1 317 ? 11.441 -1.638 -17.535 1.00 95.19 317 HIS A N 1
ATOM 2607 C CA . HIS A 1 317 ? 11.680 -2.948 -16.935 1.00 95.19 317 HIS A CA 1
ATOM 2608 C C . HIS A 1 317 ? 10.381 -3.527 -16.365 1.00 95.19 317 HIS A C 1
ATOM 2610 O O . HIS A 1 317 ? 9.636 -2.798 -15.715 1.00 95.19 317 HIS A O 1
ATOM 2616 N N . ILE A 1 318 ? 10.126 -4.823 -16.568 1.00 97.00 318 ILE A N 1
ATOM 2617 C CA . ILE A 1 318 ? 8.989 -5.520 -15.958 1.00 97.00 318 ILE A CA 1
ATOM 2618 C C . ILE A 1 318 ? 9.202 -5.627 -14.451 1.00 97.00 318 ILE A C 1
ATOM 2620 O O . ILE A 1 318 ? 8.356 -5.181 -13.684 1.00 97.00 318 ILE A O 1
ATOM 2624 N N . ILE A 1 319 ? 10.350 -6.157 -14.039 1.00 95.50 319 ILE A N 1
ATOM 2625 C CA . ILE A 1 319 ? 10.867 -6.114 -12.672 1.00 95.50 319 ILE A CA 1
ATOM 2626 C C . ILE A 1 319 ? 11.946 -5.038 -12.639 1.00 95.50 319 ILE A C 1
ATOM 2628 O O . ILE A 1 319 ? 12.880 -5.088 -13.438 1.00 95.50 319 ILE A O 1
ATOM 2632 N N . ALA A 1 320 ? 11.832 -4.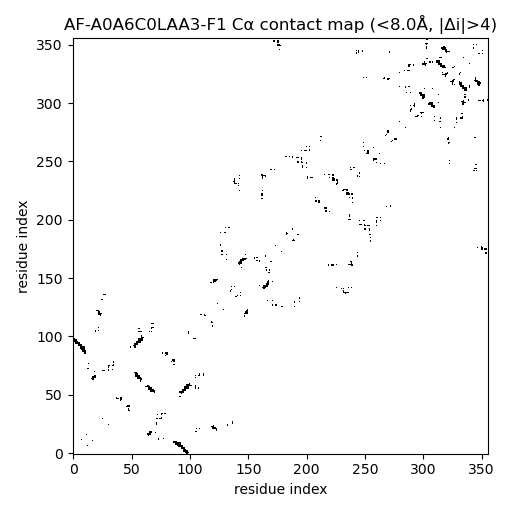065 -11.740 1.00 93.62 320 ALA A N 1
ATOM 2633 C CA . ALA A 1 320 ? 12.794 -2.975 -11.642 1.00 93.62 320 ALA A CA 1
ATOM 2634 C C . ALA A 1 320 ? 14.197 -3.468 -11.253 1.00 93.62 320 ALA A C 1
ATOM 2636 O O . ALA A 1 320 ? 14.344 -4.395 -10.460 1.00 93.62 320 ALA A O 1
ATOM 2637 N N . HIS A 1 321 ? 15.234 -2.783 -11.742 1.00 90.62 321 HIS A N 1
ATOM 2638 C CA . HIS A 1 321 ? 16.629 -3.056 -11.373 1.00 90.62 321 HIS A CA 1
ATOM 2639 C C . HIS A 1 321 ? 16.860 -3.042 -9.853 1.00 90.62 321 HIS A C 1
ATOM 2641 O O . HIS A 1 321 ? 17.528 -3.928 -9.326 1.00 90.62 321 HIS A O 1
ATOM 2647 N N . ALA A 1 322 ? 16.230 -2.096 -9.144 1.00 91.31 322 ALA A N 1
ATOM 2648 C CA . ALA A 1 322 ? 16.294 -1.982 -7.682 1.00 91.31 322 ALA A CA 1
ATOM 2649 C C . ALA A 1 322 ? 15.786 -3.240 -6.949 1.00 91.31 322 ALA A C 1
ATOM 2651 O O . ALA A 1 322 ? 16.138 -3.468 -5.798 1.00 91.31 322 ALA A O 1
ATOM 2652 N N . LEU A 1 323 ? 14.971 -4.059 -7.621 1.00 92.81 323 LEU A N 1
ATOM 2653 C CA . LEU A 1 323 ? 14.409 -5.316 -7.123 1.00 92.81 323 LEU A CA 1
ATOM 2654 C C . LEU A 1 323 ? 15.060 -6.542 -7.792 1.00 92.81 323 LEU A C 1
ATOM 2656 O O . LEU A 1 323 ? 14.469 -7.619 -7.826 1.00 92.81 323 LEU A O 1
ATOM 2660 N N . GLY A 1 324 ? 16.254 -6.375 -8.373 1.00 90.31 324 GLY A N 1
ATOM 2661 C CA . GLY A 1 324 ? 17.012 -7.444 -9.030 1.00 90.31 324 GLY A CA 1
ATOM 2662 C C . GLY A 1 324 ? 16.620 -7.718 -10.484 1.00 90.31 324 GLY A C 1
ATOM 2663 O O . GLY A 1 324 ? 17.044 -8.716 -11.057 1.00 90.31 324 GLY A O 1
ATOM 2664 N N . GLY A 1 325 ? 15.817 -6.854 -11.103 1.00 92.44 325 GLY A N 1
ATOM 2665 C CA . GLY A 1 325 ? 15.410 -7.016 -12.493 1.00 92.44 325 GLY A CA 1
ATOM 2666 C C . GLY A 1 325 ? 16.562 -6.865 -13.485 1.00 92.44 325 GLY A C 1
ATOM 2667 O O . GLY A 1 325 ? 17.198 -5.814 -13.566 1.00 92.44 325 GLY A O 1
ATOM 2668 N N . GLU A 1 326 ? 16.793 -7.900 -14.288 1.00 92.81 326 GLU A N 1
ATOM 2669 C CA . GLU A 1 326 ? 17.878 -7.916 -15.266 1.00 92.81 326 GLU A CA 1
ATOM 2670 C C . GLU A 1 326 ? 17.556 -7.121 -16.537 1.00 92.81 326 GLU A C 1
ATOM 2672 O O . GLU A 1 326 ? 16.405 -6.994 -16.958 1.00 92.81 326 GLU A O 1
ATOM 2677 N N . MET A 1 327 ? 18.599 -6.647 -17.215 1.00 93.62 327 MET A N 1
ATOM 2678 C CA . MET A 1 327 ? 18.492 -5.934 -18.487 1.00 93.62 327 MET A CA 1
ATOM 2679 C C . MET A 1 327 ? 18.425 -6.921 -19.668 1.00 93.62 327 MET A C 1
ATOM 2681 O O . MET A 1 327 ? 19.334 -6.996 -20.495 1.00 93.62 327 MET A O 1
ATOM 2685 N N . THR A 1 328 ? 17.353 -7.713 -19.736 1.00 94.94 328 THR A N 1
ATOM 2686 C CA . THR A 1 328 ? 17.152 -8.750 -20.765 1.00 94.94 328 THR A CA 1
ATOM 2687 C C . THR A 1 328 ? 15.915 -8.482 -21.619 1.00 94.94 328 THR A C 1
ATOM 2689 O O . THR A 1 328 ? 14.972 -7.814 -21.201 1.00 94.94 328 THR A O 1
ATOM 2692 N N . LEU A 1 329 ? 15.874 -9.055 -22.826 1.00 95.38 329 LEU A N 1
ATOM 2693 C CA . LEU A 1 329 ? 14.746 -8.914 -23.762 1.00 95.38 329 LEU A CA 1
ATOM 2694 C C . LEU A 1 329 ? 13.398 -9.400 -23.180 1.00 95.38 329 LEU A C 1
ATOM 2696 O O . LEU A 1 329 ? 12.330 -9.015 -23.658 1.00 95.38 329 LEU A O 1
ATOM 2700 N N . ASN A 1 330 ? 13.436 -10.264 -22.165 1.00 95.75 330 ASN A N 1
ATOM 2701 C CA . ASN A 1 330 ? 12.243 -10.786 -21.501 1.00 95.75 330 ASN A CA 1
ATOM 2702 C C . ASN A 1 330 ? 11.768 -9.900 -20.349 1.00 95.75 330 ASN A C 1
ATOM 2704 O O . ASN A 1 330 ? 10.576 -9.889 -20.070 1.00 95.75 330 ASN A O 1
ATOM 2708 N N . ASN A 1 331 ? 12.664 -9.125 -19.734 1.00 97.19 331 ASN A N 1
ATOM 2709 C CA . ASN A 1 331 ? 12.330 -8.192 -18.662 1.00 97.19 331 ASN A CA 1
ATOM 2710 C C . ASN A 1 331 ? 12.118 -6.753 -19.167 1.00 97.19 331 ASN A C 1
ATOM 2712 O O . ASN A 1 331 ? 11.955 -5.850 -18.359 1.00 97.19 331 ASN A O 1
ATOM 2716 N N . LEU A 1 332 ? 12.123 -6.506 -20.480 1.00 96.94 332 LEU A N 1
ATOM 2717 C CA . LEU A 1 332 ? 11.934 -5.173 -21.061 1.00 96.94 332 LEU A CA 1
ATOM 2718 C C . LEU A 1 332 ? 10.678 -5.108 -21.940 1.00 96.94 332 LEU A C 1
ATOM 2720 O O . LEU A 1 332 ? 10.360 -6.053 -22.666 1.00 96.94 332 LEU A O 1
ATOM 2724 N N . GLN A 1 333 ? 9.995 -3.964 -21.888 1.00 97.06 333 GLN A N 1
ATOM 2725 C CA . GLN A 1 333 ? 8.808 -3.628 -22.683 1.00 97.06 333 GLN A CA 1
ATOM 2726 C C . GLN A 1 333 ? 8.917 -2.202 -23.257 1.00 97.06 333 GLN A C 1
ATOM 2728 O O . GLN A 1 333 ? 9.497 -1.326 -22.601 1.00 97.06 333 GLN A O 1
ATOM 2733 N N . PRO A 1 334 ? 8.336 -1.925 -24.442 1.00 96.44 334 PRO A N 1
ATOM 2734 C CA . PRO A 1 334 ? 8.252 -0.577 -24.988 1.00 96.44 334 PRO A CA 1
ATOM 2735 C C . PRO A 1 334 ? 7.313 0.279 -24.132 1.00 96.44 334 PRO A C 1
ATOM 2737 O O . PRO A 1 334 ? 6.134 -0.034 -23.966 1.00 96.44 334 PRO A O 1
ATOM 2740 N N . THR A 1 335 ? 7.808 1.387 -23.589 1.00 96.94 335 THR A N 1
ATOM 2741 C CA . THR A 1 335 ? 7.007 2.323 -22.790 1.00 96.94 335 THR A CA 1
ATOM 2742 C C . THR A 1 335 ? 7.200 3.757 -23.263 1.00 96.94 335 THR A C 1
ATOM 2744 O O . THR A 1 335 ? 8.194 4.104 -23.896 1.00 96.94 335 THR A O 1
ATOM 2747 N N . CYS A 1 336 ? 6.224 4.623 -22.982 1.00 95.62 336 CYS A N 1
ATOM 2748 C CA . CYS A 1 336 ? 6.411 6.054 -23.172 1.00 95.62 336 CYS A CA 1
ATOM 2749 C C . CYS A 1 336 ? 7.215 6.635 -21.999 1.00 95.62 336 CYS A C 1
ATOM 2751 O O . CYS A 1 336 ? 7.157 6.131 -20.874 1.00 95.62 336 CYS A O 1
ATOM 2753 N N . LYS A 1 337 ? 7.900 7.756 -22.241 1.00 94.19 337 LYS A N 1
ATOM 2754 C CA . LYS A 1 337 ? 8.678 8.484 -21.227 1.00 94.19 337 LYS A CA 1
ATOM 2755 C C . LYS A 1 337 ? 7.901 8.781 -19.942 1.00 94.19 337 LYS A C 1
ATOM 2757 O O . LYS A 1 337 ? 8.471 8.696 -18.858 1.00 94.19 337 LYS A O 1
ATOM 2762 N N . THR A 1 338 ? 6.617 9.122 -20.052 1.00 94.12 338 THR A N 1
ATOM 2763 C CA . THR A 1 338 ? 5.768 9.435 -18.894 1.00 94.12 338 THR A CA 1
ATOM 2764 C C . THR A 1 338 ? 5.532 8.199 -18.031 1.00 94.12 338 THR A C 1
ATOM 2766 O O . THR A 1 338 ? 5.881 8.224 -16.856 1.00 94.12 338 THR A O 1
ATOM 2769 N N . CYS A 1 339 ? 5.028 7.104 -18.612 1.00 94.56 339 CYS A N 1
ATOM 2770 C CA . CYS A 1 339 ? 4.777 5.858 -17.881 1.00 94.56 339 CYS A CA 1
ATOM 2771 C C . CYS A 1 339 ? 6.063 5.290 -17.273 1.00 94.56 339 CYS A C 1
ATOM 2773 O O . CYS A 1 339 ? 6.060 4.909 -16.110 1.00 94.56 339 CYS A O 1
ATOM 2775 N N . ASN A 1 340 ? 7.174 5.292 -18.020 1.00 92.62 340 ASN A N 1
ATOM 2776 C CA . ASN A 1 340 ? 8.449 4.775 -17.518 1.00 92.62 340 ASN A CA 1
ATOM 2777 C C . ASN A 1 340 ? 8.951 5.544 -16.285 1.00 92.62 340 ASN A C 1
ATOM 2779 O O . ASN A 1 340 ? 9.541 4.971 -15.375 1.00 92.62 340 ASN A O 1
ATOM 2783 N N . ARG A 1 341 ? 8.733 6.864 -16.256 1.00 89.56 341 ARG A N 1
ATOM 2784 C CA . ARG A 1 341 ? 9.163 7.717 -15.143 1.00 89.56 341 ARG A CA 1
ATOM 2785 C C . ARG A 1 341 ? 8.224 7.637 -13.945 1.00 89.56 341 ARG A C 1
ATOM 2787 O O . ARG A 1 341 ? 8.720 7.633 -12.824 1.00 89.56 341 ARG A O 1
ATOM 2794 N N . ASP A 1 342 ? 6.914 7.605 -14.178 1.00 90.75 342 ASP A N 1
ATOM 2795 C CA . ASP A 1 342 ? 5.904 7.603 -13.112 1.00 90.75 342 ASP A CA 1
ATOM 2796 C C . ASP A 1 342 ? 5.814 6.240 -12.403 1.00 90.75 342 ASP A C 1
ATOM 2798 O O . ASP A 1 342 ? 5.657 6.207 -11.188 1.00 90.75 342 ASP A O 1
ATOM 2802 N N . MET A 1 343 ? 6.030 5.130 -13.121 1.00 90.81 343 MET A N 1
ATOM 2803 C CA . MET A 1 343 ? 6.026 3.766 -12.568 1.00 90.81 343 MET A CA 1
ATOM 2804 C C . MET A 1 343 ? 7.066 3.534 -11.458 1.00 90.81 343 MET A C 1
ATOM 2806 O O . MET A 1 343 ? 6.836 2.746 -10.540 1.00 90.81 343 MET A O 1
ATOM 2810 N N . GLY A 1 344 ? 8.217 4.211 -11.521 1.00 90.62 344 GLY A N 1
ATOM 2811 C CA . GLY A 1 344 ? 9.279 4.065 -10.526 1.00 90.62 344 GLY A CA 1
ATOM 2812 C C . GLY A 1 344 ? 9.840 2.639 -10.471 1.00 90.62 344 GLY A C 1
ATOM 2813 O O . GLY A 1 344 ? 10.453 2.181 -11.434 1.00 90.62 344 GLY A O 1
ATOM 2814 N N . VAL A 1 345 ? 9.673 1.971 -9.326 1.00 93.50 345 VAL A N 1
ATOM 2815 C CA . VAL A 1 345 ? 10.125 0.583 -9.087 1.00 93.50 345 VAL A CA 1
ATOM 2816 C C . VAL A 1 345 ? 8.992 -0.446 -9.112 1.00 93.50 345 VAL A C 1
ATOM 2818 O O . VAL A 1 345 ? 9.264 -1.640 -9.006 1.00 93.50 345 VAL A O 1
ATOM 2821 N N . MET A 1 346 ? 7.742 0.001 -9.262 1.00 95.00 346 MET A N 1
ATOM 2822 C CA . MET A 1 346 ? 6.581 -0.883 -9.335 1.00 95.00 346 MET A CA 1
ATOM 2823 C C . MET A 1 346 ? 6.709 -1.815 -10.544 1.00 95.00 346 MET A C 1
ATOM 2825 O O . MET A 1 346 ? 7.205 -1.410 -11.599 1.00 95.00 346 MET A O 1
ATOM 2829 N N . ASN A 1 347 ? 6.245 -3.061 -10.412 1.00 96.44 347 ASN A N 1
ATOM 2830 C CA . ASN A 1 347 ? 6.237 -3.987 -11.539 1.00 96.44 347 ASN A CA 1
ATOM 2831 C C . ASN A 1 347 ? 5.385 -3.425 -12.688 1.00 96.44 347 ASN A C 1
ATOM 2833 O O . ASN A 1 347 ? 4.273 -2.938 -12.479 1.00 96.44 347 ASN A O 1
ATOM 2837 N N . LEU A 1 348 ? 5.877 -3.532 -13.918 1.00 96.00 348 LEU A N 1
ATOM 2838 C CA . LEU A 1 348 ? 5.249 -2.914 -15.087 1.00 96.00 348 LEU A CA 1
ATOM 2839 C C . LEU A 1 348 ? 3.851 -3.446 -15.400 1.00 96.00 348 LEU A C 1
ATOM 2841 O O . LEU A 1 348 ? 2.977 -2.685 -15.819 1.00 96.00 348 LEU A O 1
ATOM 2845 N N . ASN A 1 349 ? 3.617 -4.740 -15.172 1.00 95.75 349 ASN A N 1
ATOM 2846 C CA . ASN A 1 349 ? 2.299 -5.337 -15.372 1.00 95.75 349 ASN A CA 1
ATOM 2847 C C . ASN A 1 349 ? 1.303 -4.892 -14.298 1.00 95.75 349 ASN A C 1
ATOM 2849 O O . ASN A 1 349 ? 0.117 -4.773 -14.597 1.00 95.75 349 ASN A O 1
ATOM 2853 N N . GLU A 1 350 ? 1.784 -4.628 -13.082 1.00 94.94 350 GLU A N 1
ATOM 2854 C CA . GLU A 1 350 ? 0.987 -4.142 -11.951 1.00 94.94 350 GLU A CA 1
ATOM 2855 C C . GLU A 1 350 ? 0.656 -2.663 -12.139 1.00 94.94 350 GLU A C 1
ATOM 2857 O O . GLU A 1 350 ? -0.501 -2.268 -12.036 1.00 94.94 350 GLU A O 1
ATOM 2862 N N . TYR A 1 351 ? 1.643 -1.846 -12.515 1.00 94.88 351 TYR A N 1
ATOM 2863 C CA . TYR A 1 351 ? 1.438 -0.429 -12.809 1.00 94.88 351 TYR A CA 1
ATOM 2864 C C . TYR A 1 351 ? 0.431 -0.227 -13.945 1.00 94.88 351 TYR A C 1
ATOM 2866 O O . TYR A 1 351 ? -0.417 0.658 -13.873 1.00 94.88 351 TYR A O 1
ATOM 2874 N N . LYS A 1 352 ? 0.443 -1.101 -14.961 1.00 94.12 352 LYS A N 1
ATOM 2875 C CA . LYS A 1 352 ? -0.569 -1.100 -16.025 1.00 94.12 352 LYS A CA 1
ATOM 2876 C C . LYS A 1 352 ? -2.000 -1.286 -15.505 1.00 94.12 352 LYS A C 1
ATOM 2878 O O . LYS A 1 352 ? -2.918 -0.748 -16.116 1.00 94.12 352 LYS A O 1
ATOM 2883 N N . GLN A 1 353 ? -2.210 -2.003 -14.399 1.00 90.69 353 GLN A N 1
ATOM 2884 C CA . GLN A 1 353 ? -3.553 -2.176 -13.825 1.00 90.69 353 GLN A CA 1
ATOM 2885 C C . GLN A 1 353 ? -4.108 -0.884 -13.216 1.00 90.69 353 GLN A C 1
ATOM 2887 O O . GLN A 1 353 ? -5.318 -0.764 -13.086 1.00 90.69 353 GLN A O 1
ATOM 2892 N N . LEU A 1 354 ? -3.263 0.101 -12.887 1.00 86.88 354 LEU A N 1
ATOM 2893 C CA . LEU A 1 354 ? -3.721 1.389 -12.348 1.00 86.88 354 LEU A CA 1
ATOM 2894 C C . LEU A 1 354 ? -4.455 2.259 -13.385 1.00 86.88 354 LEU A C 1
ATOM 2896 O O . LEU A 1 354 ? -5.075 3.251 -13.011 1.00 86.88 354 LEU A O 1
ATOM 2900 N N . PHE A 1 355 ? -4.375 1.904 -14.671 1.00 80.06 355 PHE A N 1
ATOM 2901 C CA . PHE A 1 355 ? -4.972 2.644 -15.789 1.00 80.06 355 PHE A CA 1
ATOM 2902 C C . PHE A 1 355 ? -6.122 1.888 -16.472 1.00 80.06 355 PHE A C 1
ATOM 2904 O O . PHE A 1 355 ? -6.561 2.314 -17.540 1.00 80.06 355 PHE A O 1
ATOM 2911 N N . LYS A 1 356 ? -6.559 0.758 -15.905 1.00 64.19 356 LYS A N 1
ATOM 2912 C CA . LYS A 1 356 ? -7.595 -0.110 -16.475 1.00 64.19 356 LYS A CA 1
ATOM 2913 C C . LYS A 1 356 ? -8.935 0.013 -15.773 1.00 64.19 356 LYS A C 1
ATOM 2915 O O . LYS A 1 356 ? -8.945 0.324 -14.562 1.00 64.19 356 LYS A O 1
#

Secondary structure (DSSP, 8-state):
--EEEEEEEHHHHHHHEEPPSSB----HHHHHHHHHHHHHHHHHHSS----S-EEEEEETTTTEEEEEE-HHHHHHHHHHHHTT---TT-EEEEEEEEESSHHHHHHHHHHHGGGSSS--B----HHHHHHHHHHHHHH-TTTEES-------S-------TT-EEHHHHHHHHHHTTHHHHHHHTT--HHHHHHHHHHHHHHHHHHTTS-S-HHHHHHHHHHHHHHHHHT-SS---GGG-TT-HHHHHHHHHHHTT--HHHHHHHHHHHHH--TTPPPPPHHHHHHHHHHHHTT-SEEE-TTT--EEETTTEEEEESS-GGGT---STTTEEEEEHHHHHHSTTS-HHHHHHTT-

Nearest PDB structures (foldseek):
  4h9d-assembly1_B  TM=5.795E-01  e=1.597E-02  Geobacter metallireducens GS-15
  4h9d-assembly1_A  TM=6.062E-01  e=2.300E-02  Geobacter metallireducens GS-15
  7aeo-assembly1_A-2  TM=2.174E-01  e=2.778E+00  Homo sapiens
  5fd6-assembly2_C  TM=2.483E-01  e=8.740E+00  Rhizobium leguminosarum bv. viciae

Sequence (356 aa):
MRTELTMKPLRDIIDNYQIPELQRLVDNGHIISMVEDQKSEYDKYKSFSMLQSFTIAYIVEEKKGYILDGQHRVEAYSRLKREGYDIDNILVPIVKYNVGSIEEVNEYFKKINKHSPIKPILNLVAVEKIILQCLVDRFTTNYFKGDYSDSIVGNVEKNYQCPHISLNDLGKHIKARNIVGKLGNSNKTDKDLFNYILSVNDYLESISAHQLDPTYTKRFEKCKNKKEKERCNNVCYLGVFKNYEWLDLALHALINSLDISNIGMRFFQDVLVKNDRKTIPYELKKRVWHKYNNNDMIGKCYVCDKKLDIKDMECGHIIAHALGGEMTLNNLQPTCKTCNRDMGVMNLNEYKQLFK

Radius of gyration: 24.98 Å; Cα contacts (8 Å, |Δi|>4): 512; chains: 1; bounding box: 67×38×78 Å

Organism: NCBI:txid1070528

Mean predicted aligned error: 13.3 Å

InterPro domains:
  IPR003615 HNH nuclease [SM00507] (292-341)
  IPR003615 HNH nuclease [cd00085] (298-342)
  IPR029471 HNH endonuclease 5 [PF14279] (301-344)

Solvent-accessible surface area (backbone atoms only — not comparable to full-atom values): 20184 Å² total; per-residue (Å²): 121,60,66,47,80,46,77,43,37,40,42,57,52,68,76,64,39,43,72,46,88,69,42,71,83,81,56,61,69,58,32,50,51,52,39,52,53,37,48,55,37,28,73,75,67,76,43,72,80,78,90,68,61,35,32,32,33,30,27,66,88,76,75,44,35,30,53,61,42,51,68,64,55,51,52,27,52,54,47,42,43,76,74,69,48,94,50,52,78,46,72,40,51,32,43,37,31,54,35,89,42,71,68,52,44,52,49,52,39,49,62,74,40,68,81,48,99,63,71,72,34,49,74,73,67,75,63,64,52,50,55,55,45,54,49,37,69,64,45,34,71,84,35,41,39,77,70,44,58,62,64,79,84,60,90,72,77,85,75,60,56,59,33,33,36,45,41,36,59,50,49,51,55,50,62,35,59,43,52,68,62,57,28,61,78,62,79,50,53,70,67,56,46,51,54,36,42,49,48,46,38,53,48,51,57,73,41,56,86,72,61,95,45,78,79,50,45,60,32,48,51,40,16,48,53,47,19,66,75,69,68,47,96,41,69,48,54,67,27,65,42,92,83,45,57,60,56,56,50,19,52,53,27,61,73,68,72,51,60,54,84,79,45,45,62,61,33,49,40,52,72,72,50,69,86,78,63,81,77,80,53,69,69,58,54,49,52,41,46,37,74,78,36,77,67,48,72,64,37,49,15,72,62,78,61,47,78,29,39,78,87,61,44,37,79,28,44,37,46,21,60,66,78,71,29,60,100,41,79,85,31,41,43,50,18,38,62,64,60,49,61,71,44,66,65,51,39,41,74,30,52,32,50,77,78,105